Protein AF-A0A663EKC0-F1 (afdb_monomer)

Structure (mmCIF, N/CA/C/O backbone):
data_AF-A0A663EKC0-F1
#
_entry.id   AF-A0A663EKC0-F1
#
loop_
_atom_site.group_PDB
_atom_site.id
_atom_site.type_symbol
_atom_site.label_atom_id
_atom_site.label_alt_id
_atom_site.label_comp_id
_atom_site.label_asym_id
_atom_site.label_entity_id
_atom_site.label_seq_id
_atom_site.pdbx_PDB_ins_code
_atom_site.Cartn_x
_atom_site.Cartn_y
_atom_site.Cartn_z
_atom_site.occupancy
_atom_site.B_iso_or_equiv
_atom_site.auth_seq_id
_atom_site.auth_comp_id
_atom_site.auth_asym_id
_atom_site.auth_atom_id
_atom_site.pdbx_PDB_model_num
ATOM 1 N N . VAL A 1 1 ? 19.801 -15.423 -1.060 1.00 41.19 1 VAL A N 1
ATOM 2 C CA . VAL A 1 1 ? 21.213 -15.442 -1.518 1.00 41.19 1 VAL A CA 1
ATOM 3 C C . VAL A 1 1 ? 21.680 -14.001 -1.644 1.00 41.19 1 VAL A C 1
ATOM 5 O O . VAL A 1 1 ? 21.223 -13.316 -2.547 1.00 41.19 1 VAL A O 1
ATOM 8 N N . ASN A 1 2 ? 22.487 -13.508 -0.702 1.00 55.81 2 ASN A N 1
ATOM 9 C CA . ASN A 1 2 ? 22.928 -12.111 -0.699 1.00 55.81 2 ASN A CA 1
ATOM 10 C C . ASN A 1 2 ? 24.220 -12.003 -1.526 1.00 55.81 2 ASN A C 1
ATOM 12 O O . ASN A 1 2 ? 25.295 -12.391 -1.072 1.00 55.81 2 ASN A O 1
ATOM 16 N N . ILE A 1 3 ? 24.090 -11.607 -2.792 1.00 73.06 3 ILE A N 1
ATOM 17 C CA . ILE A 1 3 ? 25.224 -11.445 -3.709 1.00 73.06 3 ILE A CA 1
ATOM 18 C C . ILE A 1 3 ? 25.908 -10.119 -3.364 1.00 73.06 3 ILE A C 1
ATOM 20 O O . ILE A 1 3 ? 25.273 -9.072 -3.437 1.00 73.06 3 ILE A O 1
ATOM 24 N N . THR A 1 4 ? 27.190 -10.163 -3.001 1.00 79.25 4 THR A N 1
ATOM 25 C CA . THR A 1 4 ? 28.006 -8.984 -2.677 1.00 79.25 4 THR A CA 1
ATOM 26 C C . THR A 1 4 ? 28.022 -7.992 -3.847 1.00 79.25 4 THR A C 1
ATOM 28 O O . THR A 1 4 ? 28.182 -8.413 -4.993 1.00 79.25 4 THR A O 1
ATOM 31 N N . GLU A 1 5 ? 27.908 -6.686 -3.579 1.00 84.31 5 GLU A N 1
ATOM 32 C CA . GLU A 1 5 ? 27.854 -5.626 -4.610 1.00 84.31 5 GLU A CA 1
ATOM 33 C C . GLU A 1 5 ? 29.000 -5.723 -5.631 1.00 84.31 5 GLU A C 1
ATOM 35 O O . GLU A 1 5 ? 28.783 -5.641 -6.837 1.00 84.31 5 GLU A O 1
ATOM 40 N N . MET A 1 6 ? 30.210 -6.048 -5.170 1.00 82.69 6 MET A N 1
ATOM 41 C CA . MET A 1 6 ? 31.373 -6.267 -6.036 1.00 82.69 6 MET A CA 1
ATOM 42 C C . MET A 1 6 ? 31.162 -7.402 -7.052 1.00 82.69 6 MET A C 1
ATOM 44 O O . MET A 1 6 ? 31.549 -7.281 -8.213 1.00 82.69 6 MET A O 1
ATOM 48 N N . ARG A 1 7 ? 30.505 -8.495 -6.645 1.00 86.00 7 ARG A N 1
ATOM 49 C CA . ARG A 1 7 ? 30.215 -9.632 -7.528 1.00 86.00 7 ARG A CA 1
ATOM 50 C C . ARG A 1 7 ? 29.152 -9.269 -8.564 1.00 86.00 7 ARG A C 1
ATOM 52 O O . ARG A 1 7 ? 29.262 -9.721 -9.698 1.00 86.00 7 ARG A O 1
ATOM 59 N N . LYS A 1 8 ? 28.166 -8.432 -8.212 1.00 85.12 8 LYS A N 1
ATOM 60 C CA . LYS A 1 8 ? 27.167 -7.911 -9.166 1.00 85.12 8 LYS A CA 1
ATOM 61 C C . LYS A 1 8 ? 27.833 -7.070 -10.253 1.00 85.12 8 LYS A C 1
ATOM 63 O O . LYS A 1 8 ? 27.551 -7.269 -11.429 1.00 85.12 8 LYS A O 1
ATOM 68 N N . VAL A 1 9 ? 28.751 -6.191 -9.849 1.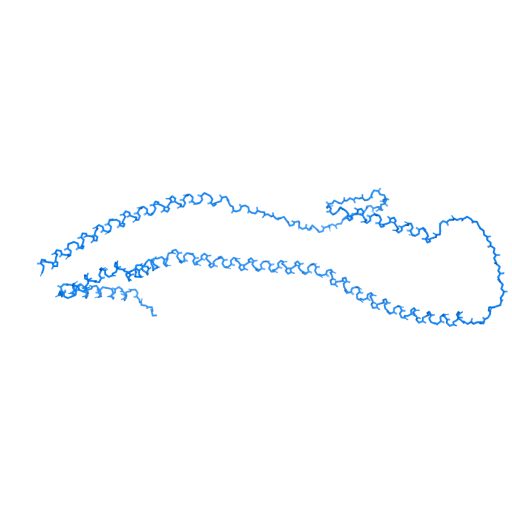00 87.88 9 VAL A N 1
ATOM 69 C CA . VAL A 1 9 ? 29.515 -5.324 -10.756 1.00 87.88 9 VAL A CA 1
ATOM 70 C C . VAL A 1 9 ? 30.427 -6.143 -11.680 1.00 87.88 9 VAL A C 1
ATOM 72 O O . VAL A 1 9 ? 30.480 -5.898 -12.879 1.00 87.88 9 VAL A O 1
ATOM 75 N N . GLN A 1 10 ? 31.105 -7.173 -11.168 1.00 88.75 10 GLN A N 1
ATOM 76 C CA . GLN A 1 10 ? 31.906 -8.073 -12.011 1.00 88.75 10 GLN A CA 1
ATOM 77 C C . GLN A 1 10 ? 31.048 -8.856 -13.016 1.00 88.75 10 GLN A C 1
ATOM 79 O O . GLN A 1 10 ? 31.427 -8.984 -14.180 1.00 88.75 10 GLN A O 1
ATOM 84 N N . LEU A 1 11 ? 29.880 -9.349 -12.588 1.00 91.31 11 LEU A N 1
ATOM 85 C CA . LEU A 1 11 ? 28.930 -10.041 -13.464 1.00 91.31 11 LEU A CA 1
ATOM 86 C C . LEU A 1 11 ? 28.382 -9.121 -14.557 1.00 91.31 11 LEU A C 1
ATOM 88 O O . LEU A 1 11 ? 28.280 -9.548 -15.707 1.00 91.31 11 LEU A O 1
ATOM 92 N N . SER A 1 12 ? 28.056 -7.869 -14.224 1.00 89.94 12 SER A N 1
ATOM 93 C CA . SER A 1 12 ? 27.540 -6.910 -15.202 1.00 89.94 12 SER A CA 1
ATOM 94 C C . SER A 1 12 ? 28.596 -6.535 -16.241 1.00 89.94 12 SER A C 1
ATOM 96 O O . SER A 1 12 ? 28.290 -6.560 -17.432 1.00 89.94 12 SER A O 1
ATOM 98 N N . TYR A 1 13 ? 29.844 -6.281 -15.831 1.00 92.62 13 TYR A N 1
ATOM 99 C CA . TYR A 1 13 ? 30.940 -6.019 -16.769 1.00 92.62 13 TYR A CA 1
ATOM 100 C C . TYR A 1 13 ? 31.277 -7.236 -17.635 1.00 92.62 13 TYR A C 1
ATOM 102 O O . TYR A 1 13 ? 31.497 -7.082 -18.835 1.00 92.62 13 TYR A O 1
ATOM 110 N N . GLY A 1 14 ? 31.267 -8.445 -17.065 1.00 94.38 14 GLY A N 1
ATOM 111 C CA . GLY A 1 14 ? 31.470 -9.680 -17.826 1.00 94.38 14 GLY A CA 1
ATOM 112 C C . GLY A 1 14 ? 30.388 -9.890 -18.890 1.00 94.38 14 GLY A C 1
ATOM 113 O O . GLY A 1 14 ? 30.701 -10.148 -20.052 1.00 94.38 14 GLY A O 1
ATOM 114 N N . LEU A 1 15 ? 29.116 -9.705 -18.524 1.00 91.00 15 LEU A N 1
ATOM 115 C CA . LEU A 1 15 ? 27.989 -9.798 -19.454 1.00 91.00 15 LEU A CA 1
ATOM 116 C C . LEU A 1 15 ? 28.053 -8.713 -20.541 1.00 91.00 15 LEU A C 1
ATOM 118 O O . LEU A 1 15 ? 27.855 -9.008 -21.721 1.00 91.00 15 LEU A O 1
ATOM 122 N N . ALA A 1 16 ? 28.372 -7.472 -20.167 1.00 91.56 16 ALA A N 1
ATOM 123 C CA . ALA A 1 16 ? 28.559 -6.373 -21.111 1.00 91.56 16 ALA A CA 1
ATOM 124 C C . ALA A 1 16 ? 29.708 -6.658 -22.096 1.00 91.56 16 ALA A C 1
ATOM 126 O O . ALA A 1 16 ? 29.559 -6.449 -23.296 1.00 91.56 16 ALA A O 1
ATOM 127 N N . GLY A 1 17 ? 30.825 -7.212 -21.618 1.00 93.12 17 GLY A N 1
ATOM 128 C CA . GLY A 1 17 ? 31.952 -7.603 -22.464 1.00 93.12 17 GLY A CA 1
ATOM 129 C C . GLY A 1 17 ? 31.583 -8.697 -23.467 1.00 93.12 17 GLY A C 1
ATOM 130 O O . GLY A 1 17 ? 31.830 -8.542 -24.662 1.00 93.12 17 GLY A O 1
ATOM 131 N N . VAL A 1 18 ? 30.938 -9.777 -23.012 1.00 90.12 18 VAL A N 1
ATOM 132 C CA . VAL A 1 18 ? 30.515 -10.890 -23.885 1.00 90.12 18 VAL A CA 1
ATOM 133 C C . VAL A 1 18 ? 29.494 -10.430 -24.926 1.00 90.12 18 VAL A C 1
ATOM 135 O O . VAL A 1 18 ? 29.600 -10.793 -26.097 1.00 90.12 18 VAL A O 1
ATOM 138 N N . THR A 1 19 ? 28.527 -9.599 -24.531 1.00 86.44 19 THR A N 1
ATOM 139 C CA . THR A 1 19 ? 27.533 -9.046 -25.464 1.00 86.44 19 THR A CA 1
ATOM 140 C C . THR A 1 19 ? 28.165 -8.085 -26.473 1.00 86.44 19 THR A C 1
ATOM 142 O O . THR A 1 19 ? 27.825 -8.156 -27.652 1.00 86.44 19 THR A O 1
ATOM 145 N N . ALA A 1 20 ? 29.131 -7.257 -26.066 1.00 89.19 20 ALA A N 1
ATOM 146 C CA . ALA A 1 20 ? 29.878 -6.386 -26.974 1.00 89.19 20 ALA A CA 1
ATOM 147 C C . ALA A 1 20 ? 30.746 -7.182 -27.966 1.00 89.19 20 ALA A C 1
ATOM 149 O O . ALA A 1 20 ? 30.745 -6.887 -29.160 1.00 89.19 20 ALA A O 1
ATOM 150 N N . LEU A 1 21 ? 31.430 -8.233 -27.499 1.00 90.06 21 LEU A N 1
ATOM 151 C CA . LEU A 1 21 ? 32.197 -9.158 -28.343 1.00 90.06 21 LEU A CA 1
ATOM 152 C C . LEU A 1 21 ? 31.294 -9.892 -29.347 1.00 90.06 21 LEU A C 1
ATOM 154 O O . LEU A 1 21 ? 31.638 -9.990 -30.526 1.00 90.06 21 LEU A O 1
ATOM 158 N N . GLY A 1 22 ? 30.120 -10.357 -28.909 1.00 87.75 22 GLY A N 1
ATOM 159 C CA . GLY A 1 22 ? 29.112 -10.968 -29.781 1.00 87.75 22 GLY A CA 1
ATOM 160 C C . GLY A 1 22 ? 28.578 -9.990 -30.828 1.00 87.75 22 GLY A C 1
ATOM 161 O O . GLY A 1 22 ? 28.446 -10.349 -31.998 1.00 87.75 22 GLY A O 1
ATOM 162 N N . TRP A 1 23 ? 28.352 -8.731 -30.437 1.00 86.94 23 TRP A N 1
ATOM 163 C CA . TRP A 1 23 ? 27.979 -7.650 -31.354 1.00 86.94 23 TRP A CA 1
ATOM 164 C C . TRP A 1 23 ? 29.074 -7.378 -32.378 1.00 86.94 23 TRP A C 1
ATOM 166 O O . TRP A 1 23 ? 28.777 -7.238 -33.558 1.00 86.94 23 TRP A O 1
ATOM 176 N N . ALA A 1 24 ? 30.340 -7.328 -31.967 1.00 87.25 24 ALA A N 1
ATOM 177 C CA . ALA A 1 24 ? 31.445 -7.046 -32.874 1.00 87.25 24 ALA A CA 1
ATOM 178 C C . ALA A 1 24 ? 31.649 -8.166 -33.908 1.00 87.25 24 ALA A C 1
ATOM 180 O O . ALA A 1 24 ? 31.837 -7.869 -35.086 1.00 87.25 24 ALA A O 1
ATOM 181 N N . THR A 1 25 ? 31.559 -9.429 -33.487 1.00 87.31 25 THR A N 1
ATOM 182 C CA . THR A 1 25 ? 32.026 -10.584 -34.276 1.00 87.31 25 THR A CA 1
ATOM 183 C C . THR A 1 25 ? 30.946 -11.309 -35.080 1.00 87.31 25 THR A C 1
ATOM 185 O O . THR A 1 25 ? 31.281 -11.940 -36.080 1.00 87.31 25 THR A O 1
ATOM 188 N N . SER A 1 26 ? 29.665 -11.244 -34.687 1.00 89.00 26 SER A N 1
ATOM 189 C CA . SER A 1 26 ? 28.617 -12.091 -35.276 1.00 89.00 26 SER A CA 1
ATOM 190 C C . SER A 1 26 ? 27.447 -11.298 -35.877 1.00 89.00 26 SER A C 1
ATOM 192 O O . SER A 1 26 ? 26.681 -10.669 -35.140 1.00 89.00 26 SER A O 1
ATOM 194 N N . PRO A 1 27 ? 27.208 -11.404 -37.200 1.00 85.12 27 PRO A N 1
ATOM 195 C CA . 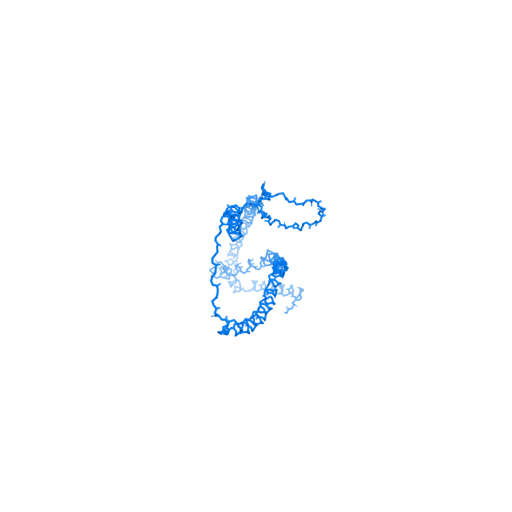PRO A 1 27 ? 26.019 -10.840 -37.844 1.00 85.12 27 PRO A CA 1
ATOM 196 C C . PRO A 1 27 ? 24.706 -11.406 -37.284 1.00 85.12 27 PRO A C 1
ATOM 198 O O . PRO A 1 27 ? 23.730 -10.677 -37.120 1.00 85.12 27 PRO A O 1
ATOM 201 N N . HIS A 1 28 ? 24.683 -12.690 -36.908 1.00 83.19 28 HIS A N 1
ATOM 202 C CA . HIS A 1 28 ? 23.505 -13.323 -36.308 1.00 83.19 28 HIS A CA 1
ATOM 203 C C . HIS A 1 28 ? 23.136 -12.700 -34.959 1.00 83.19 28 HIS A C 1
ATOM 205 O O . HIS A 1 28 ? 21.955 -12.491 -34.677 1.00 83.19 28 HIS A O 1
ATOM 211 N N . PHE A 1 29 ? 24.135 -12.356 -34.145 1.00 84.12 29 PHE A N 1
ATOM 212 C CA . PHE A 1 29 ? 23.914 -11.708 -32.855 1.00 84.12 29 PHE A CA 1
ATOM 213 C C . PHE A 1 29 ? 23.385 -10.275 -33.010 1.00 84.12 29 PHE A C 1
ATOM 215 O O . PHE A 1 29 ? 22.475 -9.870 -32.279 1.00 84.12 29 PHE A O 1
ATOM 222 N N . ARG A 1 30 ? 23.885 -9.531 -34.009 1.00 84.69 30 ARG A N 1
ATOM 223 C CA . ARG A 1 30 ? 23.365 -8.202 -34.380 1.00 84.69 30 ARG A CA 1
ATOM 224 C C . ARG A 1 30 ? 21.900 -8.280 -34.816 1.00 84.69 30 ARG A C 1
ATOM 226 O O . ARG A 1 30 ? 21.066 -7.560 -34.271 1.00 84.69 30 ARG A O 1
ATOM 233 N N . CYS A 1 31 ? 21.566 -9.198 -35.725 1.00 80.12 31 CYS A N 1
ATOM 234 C CA . CYS A 1 31 ? 20.195 -9.380 -36.215 1.00 80.12 31 CYS A CA 1
ATOM 235 C C . CYS A 1 31 ? 19.225 -9.805 -35.105 1.00 80.12 31 CYS A C 1
ATOM 237 O O . CYS A 1 31 ? 18.135 -9.246 -34.996 1.00 80.12 31 CYS A O 1
ATOM 239 N N . ALA A 1 32 ? 19.616 -10.749 -34.244 1.00 82.19 32 ALA A N 1
ATOM 240 C CA . ALA A 1 32 ? 18.793 -11.157 -33.107 1.00 82.19 32 ALA A CA 1
ATOM 241 C C . ALA A 1 32 ? 18.548 -9.988 -32.137 1.00 82.19 32 ALA A C 1
ATOM 243 O O . ALA A 1 32 ? 17.407 -9.742 -31.749 1.00 82.19 32 ALA A O 1
ATOM 244 N N . SER A 1 33 ? 19.589 -9.214 -31.812 1.00 76.38 33 SER A N 1
ATOM 245 C CA . SER A 1 33 ? 19.478 -8.034 -30.943 1.00 76.38 33 SER A CA 1
ATOM 246 C C . SER A 1 33 ? 18.539 -6.969 -31.529 1.00 76.38 33 SER A C 1
ATOM 248 O O . SER A 1 33 ? 17.689 -6.428 -30.819 1.00 76.38 33 SER A O 1
ATOM 250 N N . LEU A 1 34 ? 18.639 -6.710 -32.838 1.00 75.50 34 LEU A N 1
ATOM 251 C CA . LEU A 1 34 ? 17.790 -5.750 -33.553 1.00 75.50 34 LEU A CA 1
ATOM 252 C C . LEU A 1 34 ? 16.338 -6.213 -33.703 1.00 75.50 34 LEU A C 1
ATOM 254 O O . LEU A 1 34 ? 15.453 -5.372 -33.802 1.00 75.50 34 LEU A O 1
ATOM 258 N N . LEU A 1 35 ? 16.069 -7.521 -33.687 1.00 73.75 35 LEU A N 1
ATOM 259 C CA . LEU A 1 35 ? 14.705 -8.064 -33.693 1.00 73.75 35 LEU A CA 1
ATOM 260 C C . LEU A 1 35 ? 14.062 -8.065 -32.303 1.00 73.75 35 LEU A C 1
ATOM 262 O O . LEU A 1 35 ? 12.837 -8.011 -32.193 1.00 73.75 35 LEU A O 1
ATOM 266 N N . VAL A 1 36 ? 14.867 -8.095 -31.240 1.00 74.31 36 VAL A N 1
ATOM 267 C CA . VAL A 1 36 ? 14.390 -8.068 -29.853 1.00 74.31 36 VAL A CA 1
ATOM 268 C C . VAL A 1 36 ? 13.936 -6.661 -29.437 1.00 74.31 36 VAL A C 1
ATOM 270 O O . VAL A 1 36 ? 12.903 -6.531 -28.781 1.00 74.31 36 VAL A O 1
ATOM 273 N N . ALA A 1 37 ? 14.618 -5.596 -29.874 1.00 70.19 37 ALA A N 1
ATOM 274 C CA . ALA A 1 37 ? 14.241 -4.219 -29.521 1.00 70.19 37 ALA A CA 1
ATOM 275 C C . ALA A 1 37 ? 12.807 -3.818 -29.972 1.00 70.19 37 ALA A C 1
ATOM 277 O O . ALA A 1 37 ? 12.051 -3.299 -29.149 1.00 70.19 37 ALA A O 1
ATOM 278 N N . PRO A 1 38 ? 12.346 -4.132 -31.200 1.00 67.19 38 PRO A N 1
ATOM 279 C CA . PRO A 1 38 ? 10.959 -3.922 -31.618 1.00 67.19 38 PRO A CA 1
ATOM 280 C C . PRO A 1 38 ? 9.941 -4.797 -30.873 1.00 67.19 38 PRO A C 1
ATOM 282 O O . PRO A 1 38 ? 8.786 -4.396 -30.734 1.00 67.19 38 PRO A O 1
ATOM 285 N N . LYS A 1 39 ? 10.333 -5.977 -30.362 1.00 66.06 39 LYS A N 1
ATOM 286 C CA . LYS A 1 39 ? 9.424 -6.851 -29.591 1.00 66.06 39 LYS A CA 1
ATOM 287 C C . LYS A 1 39 ? 9.036 -6.241 -28.244 1.00 66.06 39 LYS A C 1
ATOM 289 O O . LYS A 1 39 ? 7.896 -6.424 -27.815 1.00 66.06 39 LYS A O 1
ATOM 294 N N . PHE A 1 40 ? 9.911 -5.438 -27.641 1.00 67.31 40 PHE A N 1
ATOM 295 C CA . PHE A 1 40 ? 9.590 -4.655 -26.442 1.00 6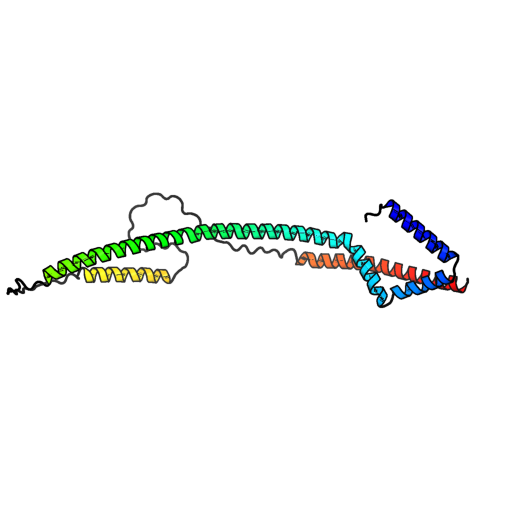7.31 40 PHE A CA 1
ATOM 296 C C . PHE A 1 40 ? 8.626 -3.483 -26.701 1.00 67.31 40 PHE A C 1
ATOM 298 O O . PHE A 1 40 ? 8.016 -2.983 -25.761 1.00 67.31 40 PHE A O 1
ATOM 305 N N . LEU A 1 41 ? 8.425 -3.075 -27.959 1.00 68.00 41 LEU A N 1
ATOM 306 C CA . LEU A 1 41 ? 7.450 -2.043 -28.348 1.00 68.00 41 LEU A CA 1
ATOM 307 C C . LEU A 1 41 ? 6.078 -2.632 -28.739 1.00 68.00 41 LEU A C 1
ATOM 309 O O . LEU A 1 41 ? 5.165 -1.899 -29.120 1.00 68.00 41 LEU A O 1
ATOM 313 N N . GLY A 1 42 ? 5.919 -3.957 -28.650 1.00 73.56 42 GLY A N 1
ATOM 314 C CA . GLY A 1 42 ? 4.679 -4.672 -28.955 1.00 73.56 42 GLY A CA 1
ATOM 315 C C . GLY A 1 42 ? 3.733 -4.839 -27.759 1.00 73.56 42 GLY A C 1
ATOM 316 O O . GLY A 1 42 ? 3.977 -4.342 -26.661 1.00 73.56 42 GLY A O 1
ATOM 317 N N . LYS A 1 43 ? 2.642 -5.593 -27.960 1.00 78.62 43 LYS A N 1
ATOM 318 C CA . LYS A 1 43 ? 1.655 -5.917 -26.907 1.00 78.62 43 LYS A CA 1
ATOM 319 C C . LYS A 1 43 ? 2.294 -6.627 -25.707 1.00 78.62 43 LYS A C 1
ATOM 321 O O . LYS A 1 43 ? 2.040 -6.231 -24.576 1.00 78.62 43 LYS A O 1
ATOM 326 N N . GLU A 1 44 ? 3.187 -7.579 -25.975 1.00 79.44 44 GLU A N 1
ATOM 327 C CA . GLU A 1 44 ? 3.945 -8.317 -24.952 1.00 79.44 44 GLU A CA 1
ATOM 328 C C . GLU A 1 44 ? 5.003 -7.447 -24.257 1.00 79.44 44 GLU A C 1
ATOM 330 O O . GLU A 1 44 ? 5.313 -7.636 -23.089 1.00 79.44 44 GLU A O 1
ATOM 335 N N . GLY A 1 45 ? 5.532 -6.433 -24.945 1.00 79.69 45 GLY A N 1
ATOM 336 C CA . GLY A 1 45 ? 6.539 -5.517 -24.411 1.00 79.69 45 GLY A CA 1
ATOM 337 C C . GLY A 1 45 ? 6.056 -4.650 -23.245 1.00 79.69 45 GLY A C 1
ATOM 338 O O . GLY A 1 45 ? 6.837 -4.274 -22.369 1.00 79.69 45 GLY A O 1
ATOM 339 N N . ARG A 1 46 ? 4.744 -4.396 -23.181 1.00 82.25 46 ARG A N 1
ATOM 340 C CA . ARG A 1 46 ? 4.107 -3.584 -22.134 1.00 82.25 46 ARG A CA 1
ATOM 341 C C . ARG A 1 46 ? 4.325 -4.153 -20.736 1.00 82.25 46 ARG A C 1
ATOM 343 O O . ARG A 1 46 ? 4.464 -3.372 -19.801 1.00 82.25 46 ARG A O 1
ATOM 350 N N . VAL A 1 47 ? 4.397 -5.480 -20.594 1.00 85.75 47 VAL A N 1
ATOM 351 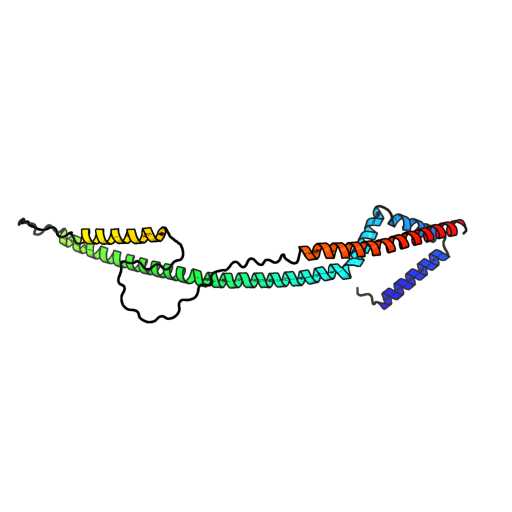C CA . VAL A 1 47 ? 4.635 -6.119 -19.289 1.00 85.75 47 VAL A CA 1
ATOM 352 C C . VAL A 1 47 ? 6.040 -5.818 -18.768 1.00 85.75 47 VAL A C 1
ATOM 354 O O . VAL A 1 47 ? 6.214 -5.564 -17.581 1.00 85.75 47 VAL A O 1
ATOM 357 N N . TYR A 1 48 ? 7.033 -5.757 -19.658 1.00 82.69 48 TYR A N 1
ATOM 358 C CA . TYR A 1 48 ? 8.411 -5.428 -19.299 1.00 82.69 48 TYR A CA 1
ATOM 359 C C . TYR A 1 48 ? 8.552 -3.955 -18.924 1.00 82.69 48 TYR A C 1
ATOM 361 O O . TYR A 1 48 ? 9.200 -3.638 -17.929 1.00 82.69 48 TYR A O 1
ATOM 369 N N . VAL A 1 49 ? 7.893 -3.061 -19.669 1.00 84.69 49 VAL A N 1
ATOM 370 C CA . VAL A 1 49 ? 7.845 -1.630 -19.333 1.00 84.69 49 VAL A CA 1
ATOM 371 C C . VAL A 1 49 ? 7.155 -1.422 -17.985 1.00 84.69 49 VAL A C 1
ATOM 373 O O . VAL A 1 49 ? 7.697 -0.734 -17.125 1.00 84.69 49 VAL A O 1
ATOM 376 N N . LEU A 1 50 ? 6.005 -2.064 -17.759 1.00 84.19 50 LEU A N 1
ATOM 377 C CA . LEU A 1 50 ? 5.286 -1.982 -16.489 1.00 84.19 50 LEU A CA 1
ATOM 378 C C . LEU A 1 50 ? 6.125 -2.535 -15.330 1.00 84.19 50 LEU A C 1
ATOM 380 O O . LEU A 1 50 ? 6.207 -1.900 -14.286 1.00 84.19 50 LEU A O 1
ATOM 384 N N . SER A 1 51 ? 6.805 -3.667 -15.522 1.00 87.75 51 SER A N 1
ATOM 385 C CA . SER A 1 51 ? 7.711 -4.235 -14.520 1.00 87.75 51 SER A CA 1
ATOM 386 C C . SER A 1 51 ? 8.879 -3.302 -14.199 1.00 87.75 51 SER A C 1
ATOM 388 O O . SER A 1 51 ? 9.256 -3.192 -13.035 1.00 87.75 51 SER A O 1
ATOM 390 N N . PHE A 1 52 ? 9.456 -2.638 -15.203 1.00 85.38 52 PHE A N 1
ATOM 391 C CA . PHE A 1 52 ? 10.530 -1.668 -14.998 1.00 85.38 52 PHE A CA 1
ATOM 392 C C . PHE A 1 52 ? 10.038 -0.442 -14.219 1.00 85.38 52 PHE A C 1
ATOM 394 O O . PHE A 1 52 ? 10.690 -0.019 -13.268 1.00 85.38 52 PHE A O 1
ATOM 401 N N . VAL A 1 53 ? 8.858 0.081 -14.566 1.00 88.56 53 VAL A N 1
ATOM 402 C CA . VAL A 1 53 ? 8.218 1.190 -13.841 1.00 88.56 53 VAL A CA 1
ATOM 403 C C . VAL A 1 53 ? 7.933 0.800 -12.390 1.00 88.56 53 VAL A C 1
ATOM 405 O O . VAL A 1 53 ? 8.289 1.547 -11.483 1.00 88.56 53 VAL A O 1
ATOM 408 N N . LEU A 1 54 ? 7.363 -0.387 -12.152 1.00 87.00 54 LEU A N 1
ATOM 409 C CA . LEU A 1 54 ? 7.104 -0.907 -10.806 1.00 87.00 54 LEU A CA 1
ATOM 410 C C . LEU A 1 54 ? 8.396 -1.057 -9.991 1.00 87.00 54 LEU A C 1
ATOM 412 O O . LEU A 1 54 ? 8.438 -0.659 -8.828 1.00 87.00 54 LEU A O 1
ATOM 416 N N . ALA A 1 55 ? 9.467 -1.569 -10.602 1.00 87.94 55 ALA A N 1
ATOM 417 C CA . ALA A 1 55 ? 10.772 -1.675 -9.953 1.00 87.94 55 ALA A CA 1
ATOM 418 C C . ALA A 1 55 ? 11.365 -0.297 -9.607 1.00 87.94 55 ALA A C 1
ATOM 420 O O . ALA A 1 55 ? 11.955 -0.135 -8.538 1.00 87.94 55 ALA A O 1
ATOM 421 N N . ALA A 1 56 ? 11.177 0.702 -10.475 1.00 86.38 56 ALA A N 1
ATOM 422 C CA . ALA A 1 56 ? 11.657 2.063 -10.252 1.00 86.38 56 ALA A CA 1
ATOM 423 C C . ALA A 1 56 ? 10.931 2.764 -9.089 1.00 86.38 56 ALA A C 1
ATOM 425 O O . ALA A 1 56 ? 11.565 3.491 -8.327 1.00 86.38 56 ALA A O 1
ATOM 426 N N . ILE A 1 57 ? 9.626 2.524 -8.912 1.00 92.31 57 ILE A N 1
ATOM 427 C CA . ILE A 1 57 ? 8.840 3.157 -7.835 1.00 92.31 57 ILE A CA 1
ATOM 428 C C . ILE A 1 57 ? 8.890 2.394 -6.501 1.00 92.31 57 ILE A C 1
ATOM 430 O O . ILE A 1 57 ? 8.514 2.952 -5.468 1.00 92.31 57 ILE A O 1
ATOM 434 N N . TYR A 1 58 ? 9.362 1.142 -6.495 1.00 88.00 58 TYR A N 1
ATOM 435 C CA . TYR A 1 58 ? 9.358 0.282 -5.306 1.00 88.00 58 TYR A CA 1
ATOM 436 C C . TYR A 1 58 ? 10.174 0.864 -4.138 1.00 88.00 58 TYR A C 1
ATOM 438 O O . TYR A 1 58 ? 9.683 0.943 -3.015 1.00 88.00 58 TYR A O 1
ATOM 446 N N . ASN A 1 59 ? 11.403 1.322 -4.400 1.00 85.06 59 ASN A N 1
ATOM 447 C CA . ASN A 1 59 ? 12.293 1.848 -3.354 1.00 85.06 59 ASN A CA 1
ATOM 448 C C . ASN A 1 59 ? 11.993 3.302 -2.947 1.00 85.06 59 ASN A C 1
ATOM 450 O O . ASN A 1 59 ? 12.617 3.805 -2.020 1.00 85.06 59 ASN A O 1
ATOM 454 N N . GLY A 1 60 ? 11.083 3.989 -3.641 1.00 87.75 60 GLY A N 1
ATOM 455 C CA . GLY A 1 60 ? 10.746 5.385 -3.362 1.00 87.75 60 GLY A CA 1
ATOM 456 C C . GLY A 1 60 ? 9.326 5.517 -2.806 1.00 87.75 60 GLY A C 1
ATOM 457 O O . GLY A 1 60 ? 9.113 5.250 -1.622 1.00 87.75 60 GLY A O 1
ATOM 458 N N . PRO A 1 61 ? 8.337 5.900 -3.637 1.00 89.81 61 PRO A N 1
ATOM 459 C CA . PRO A 1 61 ? 6.966 6.142 -3.184 1.00 89.81 61 PRO A CA 1
ATOM 460 C C . PRO A 1 61 ? 6.328 4.970 -2.434 1.00 89.81 61 PRO A C 1
ATOM 462 O O . PRO A 1 61 ? 5.655 5.185 -1.430 1.00 89.81 61 PRO A O 1
ATOM 465 N N . VAL A 1 62 ? 6.543 3.735 -2.899 1.00 89.50 62 VAL A N 1
ATOM 466 C CA . VAL A 1 62 ? 5.908 2.548 -2.304 1.00 89.50 62 VAL A CA 1
ATOM 467 C C . VAL A 1 62 ? 6.438 2.295 -0.895 1.00 89.50 62 VAL A C 1
ATOM 469 O O . VAL A 1 62 ? 5.642 2.102 0.018 1.00 89.50 62 VAL A O 1
ATOM 472 N N . ALA A 1 63 ? 7.756 2.365 -0.696 1.00 89.50 63 ALA A N 1
ATOM 473 C CA . ALA A 1 63 ? 8.361 2.241 0.628 1.00 89.50 63 ALA A CA 1
ATOM 474 C C . ALA A 1 63 ? 7.876 3.340 1.593 1.00 89.50 63 ALA A C 1
ATOM 476 O O . ALA A 1 63 ? 7.585 3.056 2.753 1.00 89.50 63 ALA A O 1
ATOM 477 N N . ASN A 1 64 ? 7.710 4.575 1.106 1.00 90.62 64 ASN A N 1
ATOM 478 C CA . ASN A 1 64 ? 7.175 5.683 1.902 1.00 90.62 64 ASN A CA 1
ATOM 479 C C . ASN A 1 64 ? 5.710 5.461 2.315 1.00 90.62 64 ASN A C 1
ATOM 481 O O . ASN A 1 64 ? 5.351 5.643 3.476 1.00 90.62 64 ASN A O 1
ATOM 485 N N . ILE A 1 65 ? 4.854 5.045 1.376 1.00 94.00 65 ILE A N 1
ATOM 486 C CA . ILE A 1 65 ? 3.449 4.725 1.673 1.00 94.00 65 ILE A CA 1
ATOM 487 C C . ILE A 1 65 ? 3.372 3.565 2.660 1.00 94.00 65 ILE A C 1
ATOM 489 O O . ILE A 1 65 ? 2.570 3.613 3.587 1.00 94.00 65 ILE A O 1
ATOM 493 N N . TRP A 1 66 ? 4.216 2.549 2.486 1.00 95.31 66 TRP A N 1
ATOM 494 C CA . TRP A 1 66 ? 4.269 1.407 3.388 1.00 95.31 66 TRP A CA 1
ATOM 495 C C . TRP A 1 66 ? 4.625 1.822 4.816 1.00 95.31 66 TRP A C 1
ATOM 497 O O . TRP A 1 66 ? 3.958 1.409 5.759 1.00 95.31 66 TRP A O 1
ATOM 507 N N . HIS A 1 67 ? 5.621 2.694 4.974 1.00 93.25 67 HIS A N 1
ATOM 508 C CA . HIS A 1 67 ? 6.000 3.218 6.282 1.00 93.25 67 HIS A CA 1
ATOM 509 C C . HIS A 1 67 ? 4.876 4.043 6.932 1.00 93.25 67 HIS A C 1
ATOM 511 O O . HIS A 1 67 ? 4.553 3.837 8.099 1.00 93.25 67 HIS A O 1
ATOM 517 N N . ASN A 1 68 ? 4.217 4.921 6.168 1.00 93.06 68 ASN A N 1
ATOM 518 C CA . ASN A 1 68 ? 3.059 5.668 6.668 1.00 93.06 68 ASN A CA 1
ATOM 519 C C . ASN A 1 68 ? 1.901 4.739 7.052 1.00 93.06 68 ASN A C 1
ATOM 521 O O . ASN A 1 68 ? 1.226 4.978 8.048 1.00 93.06 68 ASN A O 1
ATOM 525 N N . LEU A 1 69 ? 1.669 3.675 6.280 1.00 96.19 69 LEU A N 1
ATOM 526 C CA . LEU A 1 69 ? 0.649 2.678 6.586 1.00 96.19 69 LEU A CA 1
ATOM 527 C C . LEU A 1 69 ? 0.953 1.970 7.909 1.00 96.19 69 LEU A C 1
ATOM 529 O O . LEU A 1 69 ? 0.047 1.800 8.721 1.00 96.19 69 LEU A O 1
ATOM 533 N N . GLU A 1 70 ? 2.211 1.604 8.148 1.00 95.94 70 GLU A N 1
ATOM 534 C CA . GLU A 1 70 ? 2.647 1.018 9.416 1.00 95.94 70 GLU A CA 1
ATOM 535 C C . GLU A 1 70 ? 2.341 1.958 10.595 1.00 95.94 70 GLU A C 1
ATOM 537 O O . GLU A 1 70 ? 1.692 1.545 11.561 1.00 95.94 70 GLU A O 1
ATOM 542 N N . GLU A 1 71 ? 2.666 3.248 10.478 1.00 96.12 71 GLU A N 1
ATOM 543 C CA . GLU A 1 71 ? 2.364 4.229 11.529 1.00 96.12 71 GLU A CA 1
ATOM 544 C C . GLU A 1 71 ? 0.851 4.451 11.716 1.00 96.12 71 GLU A C 1
ATOM 546 O O . GLU A 1 71 ? 0.356 4.524 12.844 1.00 96.12 71 GLU A O 1
ATOM 551 N N . VAL A 1 72 ? 0.075 4.476 10.626 1.00 97.19 72 VAL A N 1
ATOM 552 C CA . VAL A 1 72 ? -1.395 4.552 10.684 1.00 97.19 72 VAL A CA 1
ATOM 553 C C . VAL A 1 72 ? -1.967 3.343 11.420 1.00 97.19 72 VAL A C 1
ATOM 555 O O . VAL A 1 72 ? -2.806 3.508 12.307 1.00 97.19 72 VAL A O 1
ATOM 558 N N . THR A 1 73 ? -1.506 2.129 11.109 1.00 95.88 73 THR A N 1
ATOM 559 C CA . THR A 1 73 ? -1.976 0.915 11.798 1.00 95.88 73 THR A CA 1
ATOM 560 C C . THR A 1 73 ? -1.636 0.932 13.285 1.00 95.88 73 THR A C 1
ATOM 562 O O . THR A 1 73 ? -2.470 0.553 14.111 1.00 95.88 73 THR A O 1
ATOM 565 N N . ARG A 1 74 ? -0.459 1.451 13.648 1.00 94.75 74 ARG A N 1
ATOM 566 C CA . ARG A 1 74 ? -0.048 1.639 15.040 1.00 94.75 74 ARG A CA 1
ATOM 567 C C . ARG A 1 74 ? -0.950 2.638 15.775 1.00 94.75 74 ARG A C 1
ATOM 569 O O . ARG A 1 74 ? -1.386 2.357 16.892 1.00 94.75 74 ARG A O 1
ATOM 576 N N . SER A 1 75 ? -1.260 3.774 15.154 1.00 95.00 75 SER A N 1
ATOM 577 C CA . SER A 1 75 ? -2.160 4.791 15.716 1.00 95.00 75 SER A CA 1
ATOM 578 C C . SER A 1 75 ? -3.580 4.252 15.923 1.00 95.00 75 SER A C 1
ATOM 580 O O . SER A 1 75 ? -4.159 4.413 16.998 1.00 95.00 75 SER A O 1
ATOM 582 N N . LEU A 1 76 ? -4.113 3.518 14.940 1.00 95.69 76 LEU A N 1
ATOM 583 C CA . LEU A 1 76 ? -5.419 2.862 15.049 1.00 95.69 76 LEU A CA 1
ATOM 584 C C . LEU A 1 76 ? -5.474 1.863 16.212 1.00 95.69 76 LEU A C 1
ATOM 586 O O . LEU A 1 76 ? -6.485 1.806 16.911 1.00 95.69 76 LEU A O 1
ATOM 590 N N . GLY A 1 77 ? -4.389 1.120 16.456 1.00 95.25 77 GLY A N 1
ATOM 591 C CA . GLY A 1 77 ? -4.269 0.243 17.623 1.00 95.25 77 GLY A CA 1
ATOM 592 C C . GLY A 1 77 ? -4.425 1.004 18.944 1.00 95.25 77 GLY A C 1
ATOM 593 O O . GLY A 1 77 ? -5.226 0.611 19.788 1.00 95.25 77 GLY A O 1
ATOM 594 N N . CYS A 1 78 ? -3.742 2.142 19.084 1.00 92.06 78 CYS A N 1
ATOM 595 C CA . CYS A 1 78 ? -3.864 3.013 20.259 1.00 92.06 78 CYS A CA 1
ATOM 596 C C . CYS A 1 78 ? -5.294 3.558 20.433 1.00 92.06 78 CYS A C 1
ATOM 598 O O . CYS A 1 78 ? -5.840 3.537 21.537 1.00 92.06 78 CYS A O 1
ATOM 600 N N . VAL A 1 79 ? -5.939 3.997 19.344 1.00 94.00 79 VAL A N 1
ATOM 601 C CA . VAL A 1 79 ? -7.336 4.466 19.379 1.00 94.00 79 VAL A CA 1
ATOM 602 C C . VAL A 1 79 ? -8.279 3.348 19.831 1.00 94.00 79 VAL A C 1
ATOM 604 O O . VAL A 1 79 ? -9.148 3.587 20.671 1.00 94.00 79 VAL A O 1
ATOM 607 N N . ALA A 1 80 ? -8.097 2.127 19.324 1.00 95.12 80 ALA A N 1
ATOM 608 C CA . ALA A 1 80 ? -8.907 0.976 19.712 1.00 95.12 80 ALA A CA 1
ATOM 609 C C . ALA A 1 80 ? -8.715 0.610 21.195 1.00 95.12 80 ALA A C 1
ATOM 611 O O . ALA A 1 80 ? -9.699 0.392 21.905 1.00 95.12 80 ALA A O 1
ATOM 612 N N . GLU A 1 81 ? -7.472 0.597 21.690 1.00 94.56 81 GLU A N 1
ATOM 613 C CA . GLU A 1 81 ? -7.177 0.364 23.111 1.00 94.56 81 GLU A CA 1
ATOM 614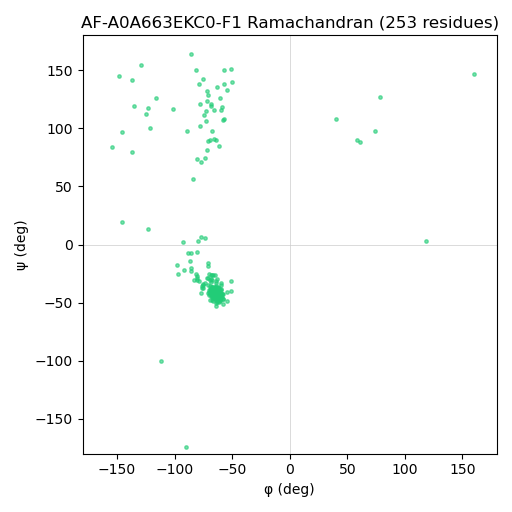 C C . GLU A 1 81 ? -7.824 1.427 24.005 1.00 94.56 81 GLU A C 1
ATOM 616 O O . GLU A 1 81 ? -8.475 1.092 25.001 1.00 94.56 81 GLU A O 1
ATOM 621 N N . LEU A 1 82 ? -7.710 2.704 23.626 1.00 94.12 82 LEU A N 1
ATOM 622 C CA . LEU A 1 82 ? -8.309 3.814 24.361 1.00 94.12 82 LEU A CA 1
ATOM 623 C C . LEU A 1 82 ? -9.844 3.707 24.402 1.00 94.12 82 LEU A C 1
ATOM 625 O O . LEU A 1 82 ? -10.442 3.866 25.471 1.00 94.12 82 LEU A O 1
ATOM 629 N N . GLN A 1 83 ? -10.483 3.385 23.271 1.00 91.25 83 GLN A N 1
ATOM 630 C CA . GLN A 1 83 ? -11.937 3.198 23.183 1.00 91.25 83 GLN A CA 1
ATOM 631 C C . GLN A 1 83 ? -12.422 2.042 24.063 1.00 91.25 83 GLN A C 1
ATOM 633 O O . GLN A 1 83 ? -13.392 2.199 24.812 1.00 91.25 83 GLN A O 1
ATOM 638 N N . VAL A 1 84 ? -11.732 0.899 24.029 1.00 95.88 84 VAL A N 1
ATOM 639 C CA . VAL A 1 84 ? -12.067 -0.258 24.874 1.00 95.88 84 VAL A CA 1
ATOM 640 C C . VAL A 1 84 ? -11.899 0.085 26.353 1.00 95.88 84 VAL A C 1
ATOM 642 O O . VAL A 1 84 ? -12.759 -0.262 27.168 1.00 95.88 84 VAL A O 1
ATOM 645 N N . ASN A 1 85 ? -10.828 0.792 26.718 1.00 94.31 85 ASN A N 1
ATOM 646 C CA . ASN A 1 85 ? -10.547 1.105 28.113 1.00 94.31 85 ASN A CA 1
ATOM 647 C C . ASN A 1 85 ? -11.585 2.068 28.717 1.00 94.31 85 ASN A C 1
ATOM 649 O O . ASN A 1 85 ? -12.136 1.782 29.784 1.00 94.31 85 ASN A O 1
ATOM 653 N N . HIS A 1 86 ? -11.922 3.161 28.026 1.00 92.50 86 HIS A N 1
ATOM 654 C CA . HIS A 1 86 ? -12.960 4.084 28.498 1.00 92.50 86 HIS A CA 1
ATOM 655 C C . HIS A 1 86 ? -14.355 3.453 28.489 1.00 92.50 86 HIS A C 1
ATOM 657 O O . HIS A 1 86 ? -15.116 3.658 29.436 1.00 92.50 86 HIS A O 1
ATOM 663 N N . SER A 1 87 ? -14.673 2.627 27.485 1.00 92.56 87 SER A N 1
ATOM 664 C CA . SER A 1 87 ? -15.926 1.863 27.455 1.00 92.56 87 SER A CA 1
ATOM 665 C C . SER A 1 87 ? -16.049 0.948 28.676 1.00 92.56 87 SER A C 1
ATOM 667 O O . SER A 1 87 ? -17.075 0.947 29.359 1.00 92.56 87 SER A O 1
ATOM 669 N N . ARG A 1 88 ? -14.973 0.235 29.031 1.00 94.94 88 ARG A N 1
ATOM 670 C CA . ARG A 1 88 ? -14.945 -0.642 30.207 1.00 94.94 88 ARG A CA 1
ATOM 671 C C . ARG A 1 88 ? -15.126 0.132 31.511 1.00 94.94 88 ARG A C 1
ATOM 673 O O . ARG A 1 88 ? -15.876 -0.320 32.376 1.00 94.94 88 ARG A O 1
ATOM 680 N N . GLN A 1 89 ? -14.459 1.275 31.661 1.00 94.31 89 GLN A N 1
ATOM 681 C CA . GLN A 1 89 ? -14.602 2.118 32.852 1.00 94.31 89 GLN A CA 1
ATOM 682 C C . GLN A 1 89 ? -16.028 2.673 32.978 1.00 94.31 89 GLN A C 1
ATOM 684 O O . GLN A 1 89 ? -16.638 2.554 34.043 1.00 94.31 89 GLN A O 1
ATOM 689 N N . LEU A 1 90 ? -16.605 3.187 31.887 1.00 93.50 90 LEU A N 1
ATOM 690 C CA . LEU A 1 90 ? -17.980 3.691 31.873 1.00 93.50 90 LEU A CA 1
ATOM 691 C C . LEU A 1 90 ? -19.000 2.578 32.161 1.00 93.50 90 LEU A C 1
ATOM 693 O O . LEU A 1 90 ? -19.947 2.778 32.924 1.00 93.50 90 LEU A O 1
ATOM 697 N N . TRP A 1 91 ? -18.787 1.380 31.612 1.00 94.81 91 TRP A N 1
ATOM 698 C CA . TRP A 1 91 ? -19.615 0.206 31.889 1.00 94.81 91 TRP A CA 1
ATOM 699 C C . TRP A 1 91 ? -19.586 -0.180 33.371 1.00 94.81 91 TRP A C 1
ATOM 701 O O . TRP A 1 91 ? -20.627 -0.454 33.966 1.00 94.81 91 TRP A O 1
ATOM 711 N N . GLN A 1 92 ? -18.409 -0.179 34.001 1.00 94.75 92 GLN A N 1
ATOM 712 C CA . GLN A 1 92 ? -18.287 -0.501 35.424 1.00 94.75 92 GLN A CA 1
ATOM 713 C C . GLN A 1 92 ? -19.022 0.511 36.304 1.00 94.75 92 GLN A C 1
ATOM 715 O O . GLN A 1 92 ? -19.758 0.105 37.203 1.00 94.75 92 GLN A O 1
ATOM 720 N N . VAL A 1 93 ? -18.867 1.807 36.024 1.00 94.25 93 VAL A N 1
ATOM 721 C CA . VAL A 1 93 ? -19.506 2.876 36.807 1.00 94.25 93 VAL A CA 1
ATOM 722 C C . VAL A 1 93 ? -21.025 2.890 36.611 1.00 94.25 93 VAL A C 1
ATOM 724 O O . VAL A 1 93 ? -21.754 3.071 37.581 1.00 94.25 93 VAL A O 1
ATOM 727 N N . SER A 1 94 ? -21.519 2.631 35.397 1.00 93.06 94 SER A N 1
ATOM 728 C CA . SER A 1 94 ? -22.962 2.597 35.103 1.00 93.06 94 SER A CA 1
ATOM 729 C C . SER A 1 94 ? -23.663 1.329 35.604 1.00 93.06 94 SER A C 1
ATOM 731 O O . SER A 1 94 ? -24.797 1.399 36.076 1.00 93.06 94 SER A O 1
ATOM 733 N N . THR A 1 95 ? -23.002 0.167 35.567 1.00 92.75 95 THR A N 1
ATOM 734 C CA . THR A 1 95 ? -23.610 -1.103 36.012 1.00 92.75 95 THR A CA 1
ATOM 735 C C . THR A 1 95 ? -23.477 -1.366 37.510 1.00 92.75 95 THR A C 1
ATOM 737 O O . THR A 1 95 ? -24.279 -2.118 38.068 1.00 92.75 95 THR A O 1
ATOM 740 N N . ALA A 1 96 ? -22.500 -0.756 38.190 1.00 94.88 96 ALA A N 1
ATOM 741 C CA . ALA A 1 96 ? -22.339 -0.870 39.640 1.00 94.88 96 ALA A CA 1
ATOM 742 C C . ALA A 1 96 ? -23.600 -0.496 40.455 1.00 94.88 96 ALA A C 1
ATOM 744 O O . ALA A 1 96 ? -23.967 -1.290 41.326 1.00 94.88 96 ALA A O 1
ATOM 745 N N . PRO A 1 97 ? -24.290 0.640 40.214 1.00 93.44 97 PRO A N 1
ATOM 746 C CA . PRO A 1 97 ? -25.511 0.975 40.948 1.00 93.44 97 PRO A CA 1
ATOM 747 C C . PRO A 1 97 ? -26.659 0.005 40.643 1.00 93.44 97 PRO A C 1
ATOM 749 O O . PRO A 1 97 ? -27.341 -0.425 41.569 1.00 93.44 97 PRO A O 1
ATOM 752 N N . LEU A 1 98 ? -26.827 -0.415 39.382 1.00 93.75 98 LEU A N 1
ATOM 753 C CA . LEU A 1 98 ? -27.872 -1.371 38.996 1.00 93.75 98 LEU A CA 1
ATOM 754 C C . LEU A 1 98 ? -27.708 -2.710 39.726 1.00 93.75 98 LEU A C 1
ATOM 756 O O . LEU A 1 98 ? -28.686 -3.275 40.212 1.00 93.75 98 LEU A O 1
ATOM 760 N N . ARG A 1 99 ? -26.466 -3.195 39.852 1.00 94.00 99 ARG A N 1
ATOM 761 C CA . ARG A 1 99 ? -26.166 -4.425 40.596 1.00 94.00 99 ARG A CA 1
ATOM 762 C C . ARG A 1 99 ? -26.597 -4.318 42.058 1.00 94.00 99 ARG A C 1
ATOM 764 O O . ARG A 1 99 ? -27.272 -5.218 42.542 1.00 94.00 99 ARG A O 1
ATOM 771 N N . ARG A 1 100 ? -26.277 -3.204 42.726 1.00 93.50 100 ARG A N 1
ATOM 772 C CA . ARG A 1 100 ? -26.676 -2.990 44.126 1.00 93.50 100 ARG A CA 1
ATOM 773 C C . ARG A 1 100 ? -28.187 -2.930 44.309 1.00 93.50 100 ARG A C 1
ATOM 775 O O . ARG A 1 100 ? -28.694 -3.501 45.264 1.00 93.50 100 ARG A O 1
ATOM 782 N N . VAL A 1 101 ? -28.903 -2.280 43.392 1.00 95.88 101 VAL A N 1
ATOM 783 C CA . VAL A 1 101 ? -30.373 -2.219 43.443 1.00 95.88 101 VAL A CA 1
ATOM 784 C C . VAL A 1 101 ? -30.987 -3.614 43.284 1.00 95.88 101 VAL A C 1
ATOM 786 O O . VAL A 1 101 ? -31.908 -3.961 44.018 1.00 95.88 101 VAL A O 1
ATOM 789 N N . MET A 1 102 ? -30.466 -4.439 42.369 1.00 94.56 102 MET A N 1
ATOM 790 C CA . MET A 1 102 ? -30.949 -5.816 42.198 1.00 94.56 102 MET A CA 1
ATOM 791 C C . MET A 1 102 ? -30.667 -6.692 43.424 1.00 94.56 102 MET A C 1
ATOM 793 O O . MET A 1 102 ? -31.520 -7.491 43.805 1.00 94.56 102 MET A O 1
ATOM 797 N N . GLU A 1 103 ? -29.498 -6.538 44.050 1.00 96.50 103 GLU A N 1
ATOM 798 C CA . GLU A 1 103 ? -29.146 -7.246 45.287 1.00 96.50 103 GLU A CA 1
ATOM 799 C C . GLU A 1 103 ? -30.083 -6.862 46.441 1.00 96.50 103 GLU A C 1
ATOM 801 O O . GLU A 1 103 ? -30.646 -7.745 47.088 1.00 96.50 103 GLU A O 1
ATOM 806 N N . ASP A 1 104 ? -30.313 -5.565 46.657 1.00 96.00 104 ASP A N 1
ATOM 807 C CA . ASP A 1 104 ? -31.190 -5.073 47.726 1.00 96.00 104 ASP A CA 1
ATOM 808 C C . ASP A 1 104 ? -32.646 -5.511 47.511 1.00 96.00 104 ASP A C 1
ATOM 810 O O . ASP A 1 104 ? -33.305 -6.004 48.428 1.00 96.00 104 ASP A O 1
ATOM 814 N N . MET A 1 105 ? -33.130 -5.456 46.267 1.00 94.44 105 MET A N 1
ATOM 815 C CA . MET A 1 105 ? -34.458 -5.958 45.912 1.00 94.44 105 MET A CA 1
ATOM 816 C C . MET A 1 105 ? -34.585 -7.470 46.147 1.00 94.44 105 MET A C 1
ATOM 818 O O . MET A 1 105 ? -35.620 -7.928 46.636 1.00 94.44 105 MET A O 1
ATOM 822 N N . ALA A 1 106 ? -33.546 -8.252 45.838 1.00 96.31 106 ALA A N 1
ATOM 823 C CA . ALA A 1 106 ? -33.547 -9.693 46.077 1.00 96.31 106 ALA A CA 1
ATOM 824 C C . ALA A 1 106 ? -33.602 -10.026 47.579 1.00 96.31 106 ALA A C 1
ATOM 826 O O . ALA A 1 106 ? -34.401 -10.871 47.991 1.00 96.31 106 ALA A O 1
ATOM 827 N N . VAL A 1 107 ? -32.806 -9.341 48.406 1.00 96.31 107 VAL A N 1
ATOM 828 C CA . VAL A 1 107 ? -32.794 -9.529 49.869 1.00 96.31 107 VAL A CA 1
ATOM 829 C C . VAL A 1 107 ? -34.107 -9.068 50.500 1.00 96.31 107 VAL A C 1
ATOM 831 O O . VAL A 1 107 ? -34.695 -9.779 51.323 1.00 96.31 107 VAL A O 1
ATOM 834 N N . SER A 1 108 ? -34.601 -7.902 50.090 1.00 95.94 108 SER A N 1
ATOM 835 C CA . SER A 1 108 ? -35.864 -7.351 50.577 1.00 95.94 108 SER A CA 1
ATOM 836 C C . SER A 1 108 ? -37.043 -8.254 50.192 1.00 95.94 108 SER A C 1
ATOM 838 O O . SER A 1 108 ? -37.898 -8.547 51.025 1.00 95.94 108 SER A O 1
ATOM 840 N N . GLY A 1 109 ? -37.033 -8.826 48.981 1.00 96.19 109 GLY A N 1
ATOM 841 C CA . GLY A 1 109 ? -38.022 -9.815 48.544 1.00 96.19 109 GLY A CA 1
ATOM 842 C C . GLY A 1 109 ? -38.015 -11.103 49.376 1.00 96.19 109 GLY A C 1
ATOM 843 O O . GLY A 1 109 ? -39.081 -11.606 49.739 1.00 96.19 109 GLY A O 1
ATOM 844 N N . GLN A 1 110 ? -36.835 -11.623 49.734 1.00 94.50 110 GLN A N 1
ATOM 845 C CA . GLN A 1 110 ? -36.728 -12.788 50.624 1.00 94.50 110 GLN A CA 1
ATOM 846 C C . GLN A 1 110 ? -37.244 -12.477 52.033 1.00 94.50 110 GLN A C 1
ATOM 848 O O . GLN A 1 110 ? -38.012 -13.262 52.593 1.00 94.50 110 GLN A O 1
ATOM 853 N N . THR A 1 111 ? -36.870 -11.317 52.576 1.00 95.38 111 THR A N 1
ATOM 854 C CA . THR A 1 111 ? -37.323 -10.852 53.896 1.00 95.38 111 THR A CA 1
ATOM 855 C C . THR A 1 111 ? -38.841 -10.698 53.923 1.00 95.38 111 THR A C 1
ATOM 857 O O . THR A 1 111 ? -39.502 -11.273 54.785 1.00 95.38 111 THR A O 1
ATOM 860 N N . LEU A 1 112 ? -39.413 -10.024 52.921 1.00 95.44 112 LEU A N 1
ATOM 861 C CA . LEU A 1 112 ? -40.857 -9.849 52.782 1.00 95.44 112 LEU A CA 1
ATOM 862 C C . LEU A 1 112 ? -41.586 -11.193 52.678 1.00 95.44 112 LEU A C 1
ATOM 864 O O . LEU A 1 112 ? -42.617 -11.387 53.317 1.00 95.44 112 LEU A O 1
ATOM 868 N N . SER A 1 113 ? -41.050 -12.146 51.909 1.00 94.75 113 SER A N 1
ATOM 869 C CA . SER A 1 113 ? -41.627 -13.491 51.810 1.00 94.75 113 SER A CA 1
ATOM 870 C C . SER A 1 113 ? -41.618 -14.219 53.158 1.00 94.75 113 SER A C 1
ATOM 872 O O . SER A 1 113 ? -42.583 -14.913 53.488 1.00 94.75 113 SER A O 1
ATOM 874 N N . ALA A 1 114 ? -40.545 -14.085 53.940 1.00 95.06 114 ALA A N 1
ATOM 875 C CA . ALA A 1 114 ? -40.441 -14.700 55.259 1.00 95.06 114 ALA A CA 1
ATOM 876 C C . ALA A 1 114 ? -41.417 -14.061 56.261 1.00 95.06 114 ALA A C 1
ATOM 878 O O . ALA A 1 114 ? -42.122 -14.781 56.978 1.00 95.06 114 ALA A O 1
ATOM 879 N N . GLU A 1 115 ? -41.516 -12.729 56.270 1.00 95.06 115 GLU A N 1
ATOM 880 C CA . GLU A 1 115 ? -42.475 -12.010 57.111 1.00 95.06 115 GLU A CA 1
ATOM 881 C C . GLU A 1 115 ? -43.920 -12.318 56.724 1.00 95.06 115 GLU A C 1
ATOM 883 O O . GLU A 1 115 ? -44.736 -12.593 57.600 1.00 95.06 115 GLU A O 1
ATOM 888 N N . MET A 1 116 ? -44.235 -12.381 55.429 1.00 92.75 116 MET A N 1
ATOM 889 C CA . MET A 1 116 ? -45.572 -12.735 54.947 1.00 92.75 116 MET A CA 1
ATOM 890 C C . MET A 1 116 ? -45.985 -14.135 55.407 1.00 92.75 116 MET A C 1
ATOM 892 O O . MET A 1 116 ? -47.116 -14.335 55.849 1.00 92.75 116 MET A O 1
ATOM 896 N N . GLN A 1 117 ? -45.072 -15.111 55.368 1.00 93.25 117 GLN A N 1
ATOM 897 C CA . GLN A 1 117 ? -45.349 -16.438 55.922 1.00 93.25 117 GLN A CA 1
ATOM 898 C C . GLN A 1 117 ? -45.546 -16.397 57.440 1.00 93.25 117 GLN A C 1
ATOM 900 O O . GLN A 1 117 ? -46.385 -17.128 57.965 1.00 93.25 117 GLN A O 1
ATOM 905 N N . ASN A 1 118 ? -44.796 -15.558 58.155 1.00 93.25 118 ASN A N 1
ATOM 906 C CA . ASN A 1 118 ? -44.951 -15.406 59.598 1.00 93.25 118 ASN A CA 1
ATOM 907 C C . ASN A 1 118 ? -46.309 -14.787 59.965 1.00 93.25 118 ASN A C 1
ATOM 909 O O . ASN A 1 118 ? -47.042 -15.351 60.775 1.00 93.25 118 ASN A O 1
ATOM 913 N N . ILE A 1 119 ? -46.681 -13.691 59.300 1.00 93.00 119 ILE A N 1
ATOM 914 C CA . ILE A 1 119 ? -47.973 -13.014 59.460 1.00 93.00 119 ILE A CA 1
ATOM 915 C C . ILE A 1 119 ? -49.122 -13.940 59.044 1.00 93.00 119 ILE A C 1
ATOM 917 O O . ILE A 1 119 ? -50.142 -14.009 59.722 1.00 93.00 119 ILE A O 1
ATOM 921 N N . SER A 1 120 ? -48.961 -14.708 57.964 1.00 91.69 120 SER A N 1
ATOM 922 C CA . SER A 1 120 ? -49.966 -15.687 57.541 1.00 91.69 120 SER A CA 1
ATOM 923 C C . SER A 1 120 ? -50.236 -16.726 58.635 1.00 91.69 120 SER A C 1
ATOM 925 O O . SER A 1 120 ? -51.395 -17.016 58.934 1.00 91.69 120 SER A O 1
ATOM 927 N N . ARG A 1 121 ? -49.190 -17.236 59.300 1.00 88.00 121 ARG A N 1
ATOM 928 C CA . ARG A 1 121 ? -49.346 -18.184 60.417 1.00 88.00 121 ARG A CA 1
ATOM 929 C C . ARG A 1 121 ? -50.072 -17.563 61.609 1.00 88.00 121 ARG A C 1
ATOM 931 O O . ARG A 1 121 ? -50.933 -18.226 62.187 1.00 88.00 121 ARG A O 1
ATOM 938 N N . THR A 1 122 ? -49.762 -16.317 61.972 1.00 88.12 122 THR A N 1
ATOM 939 C CA . THR A 1 122 ? -50.443 -15.644 63.090 1.00 88.12 122 THR A CA 1
ATOM 940 C C . THR A 1 122 ? -51.908 -15.365 62.766 1.00 88.12 122 THR A C 1
ATOM 942 O O . THR A 1 122 ? -52.765 -15.625 63.607 1.00 88.12 122 THR A O 1
ATOM 945 N N . PHE A 1 123 ? -52.224 -14.948 61.536 1.00 87.31 123 PHE A N 1
ATOM 946 C CA . PHE A 1 123 ? -53.605 -14.735 61.090 1.00 87.31 123 PHE A CA 1
ATOM 947 C C . PHE A 1 123 ? -54.435 -16.019 61.088 1.00 87.31 123 PHE A C 1
ATOM 949 O O . PHE A 1 123 ? -55.592 -15.989 61.494 1.00 87.31 123 PHE A O 1
ATOM 956 N N . VAL A 1 124 ? -53.860 -17.159 60.689 1.00 85.44 124 VAL A N 1
ATOM 957 C CA . VAL A 1 124 ? -54.543 -18.463 60.794 1.00 85.44 124 VAL A CA 1
ATOM 958 C C . VAL A 1 124 ? -54.847 -18.811 62.255 1.00 85.44 124 VAL A C 1
ATOM 960 O O . VAL A 1 124 ? -55.899 -19.381 62.538 1.00 85.44 124 VAL A O 1
ATOM 963 N N . GLY A 1 125 ? -53.950 -18.457 63.181 1.00 78.88 125 GLY A N 1
ATOM 964 C CA . GLY A 1 125 ? -54.174 -18.595 64.620 1.00 78.88 125 GLY A CA 1
ATOM 965 C C . GLY A 1 125 ? -55.317 -17.710 65.119 1.00 78.88 125 GLY A C 1
ATOM 966 O O . GLY A 1 125 ? -56.265 -18.223 65.704 1.00 78.88 125 GLY A O 1
ATOM 967 N N . LEU A 1 126 ? -55.276 -16.407 64.820 1.00 80.06 126 LEU A N 1
ATOM 968 C CA . LEU A 1 126 ? -56.340 -15.471 65.205 1.00 80.06 126 LEU A CA 1
ATOM 969 C C . LEU A 1 126 ? -57.691 -15.823 64.575 1.00 80.06 126 LEU A C 1
ATOM 971 O O . LEU A 1 126 ? -58.719 -15.689 65.225 1.00 80.06 126 LEU A O 1
ATOM 975 N N . ASN A 1 127 ? -57.713 -16.293 63.329 1.00 82.31 127 ASN A N 1
ATOM 976 C CA . ASN A 1 127 ? -58.957 -16.674 62.670 1.00 82.31 127 ASN A CA 1
ATOM 977 C C . ASN A 1 127 ? -59.646 -17.851 63.373 1.00 82.31 127 ASN A C 1
ATOM 979 O O . ASN A 1 127 ? -60.866 -17.922 63.353 1.00 82.31 127 ASN A O 1
ATOM 983 N N . LYS A 1 128 ? -58.897 -18.757 64.017 1.00 75.69 128 LYS A N 1
ATOM 984 C CA . LYS A 1 128 ? -59.496 -19.822 64.839 1.00 75.69 128 LYS A CA 1
ATOM 985 C C . LYS A 1 128 ? -60.146 -19.275 66.105 1.00 75.69 128 LYS A C 1
ATOM 987 O O . LYS A 1 128 ? -61.186 -19.782 66.494 1.00 75.69 128 LYS A O 1
ATOM 992 N N . GLU A 1 129 ? -59.548 -18.247 66.696 1.00 72.06 129 GLU A N 1
ATOM 993 C CA . GLU A 1 129 ? -60.089 -17.584 67.884 1.00 72.06 129 GLU A CA 1
ATOM 994 C C . GLU A 1 129 ? -61.356 -16.783 67.544 1.00 72.06 129 GLU A C 1
ATOM 996 O O . GLU A 1 129 ? -62.356 -16.857 68.246 1.00 72.06 129 GLU A O 1
ATOM 1001 N N . VAL A 1 130 ? -61.345 -16.044 66.428 1.00 71.62 130 VAL A N 1
ATOM 1002 C CA . VAL A 1 130 ? -62.456 -15.161 66.023 1.00 71.62 130 VAL A CA 1
ATOM 1003 C C . VAL A 1 130 ? -63.604 -15.920 65.348 1.00 71.62 130 VAL A C 1
ATOM 1005 O O . VAL A 1 130 ? -64.752 -15.501 65.460 1.00 71.62 130 VAL A O 1
ATOM 1008 N N . ALA A 1 131 ? -63.324 -17.027 64.654 1.00 65.06 131 ALA A N 1
ATOM 1009 C CA . ALA A 1 131 ? -64.359 -17.890 64.077 1.00 65.06 131 ALA A CA 1
ATOM 1010 C C . ALA A 1 131 ? -64.997 -18.837 65.108 1.00 65.06 131 ALA A C 1
ATOM 1012 O O . ALA A 1 131 ? -65.826 -19.666 64.731 1.00 65.06 131 ALA A O 1
ATOM 1013 N N . SER A 1 132 ? -64.608 -18.742 66.383 1.00 62.75 132 SER A N 1
ATOM 1014 C CA . SER A 1 132 ? -65.287 -19.468 67.445 1.00 62.75 132 SER A CA 1
ATOM 1015 C C . SER A 1 132 ? -66.664 -18.849 67.701 1.00 62.75 132 SER A C 1
ATOM 1017 O O . SER A 1 132 ? -66.788 -17.656 67.975 1.00 62.75 132 SER A O 1
ATOM 1019 N N . GLU A 1 133 ? -67.721 -19.656 67.593 1.00 61.19 133 GLU A N 1
ATOM 1020 C CA . GLU A 1 133 ? -69.115 -19.240 67.830 1.00 61.19 133 GLU A CA 1
ATOM 1021 C C . GLU A 1 133 ? -69.463 -19.108 69.326 1.00 61.19 133 GLU A C 1
ATOM 1023 O O . GLU A 1 133 ? -70.616 -18.867 69.691 1.00 61.19 133 GLU A O 1
ATOM 1028 N N . GLU A 1 134 ? -68.489 -19.245 70.226 1.00 58.59 134 GLU A N 1
ATOM 1029 C CA . GLU A 1 134 ? -68.726 -19.159 71.663 1.00 58.59 134 GLU A CA 1
ATOM 1030 C C . GLU A 1 134 ? -68.873 -17.698 72.136 1.00 58.59 134 GLU A C 1
ATOM 1032 O O . GLU A 1 134 ? -67.905 -16.964 72.304 1.00 58.59 134 GLU A O 1
ATOM 1037 N N . GLY A 1 135 ? -70.121 -17.261 72.364 1.00 55.47 135 GLY A N 1
ATOM 1038 C CA . GLY A 1 135 ? -70.437 -16.025 73.102 1.00 55.47 135 GLY A CA 1
ATOM 1039 C C . GLY A 1 135 ? -71.185 -14.921 72.343 1.00 55.47 135 GLY A C 1
ATOM 1040 O O . GLY A 1 135 ? -71.459 -13.872 72.930 1.00 55.47 135 GLY A O 1
ATOM 1041 N N . TYR A 1 136 ? -71.573 -15.124 71.081 1.00 50.97 136 TYR A N 1
ATOM 1042 C CA . TYR A 1 136 ? -72.411 -14.160 70.354 1.00 50.97 136 TYR A CA 1
ATOM 1043 C C . TYR A 1 136 ? -73.901 -14.303 70.707 1.00 50.97 136 TYR A C 1
ATOM 1045 O O . TYR A 1 136 ? -74.706 -14.734 69.891 1.00 50.97 136 TYR A O 1
ATOM 1053 N N . ASP A 1 137 ? -74.275 -13.853 71.908 1.00 43.56 137 ASP A N 1
ATOM 1054 C CA . ASP A 1 137 ? -75.664 -13.533 72.254 1.00 43.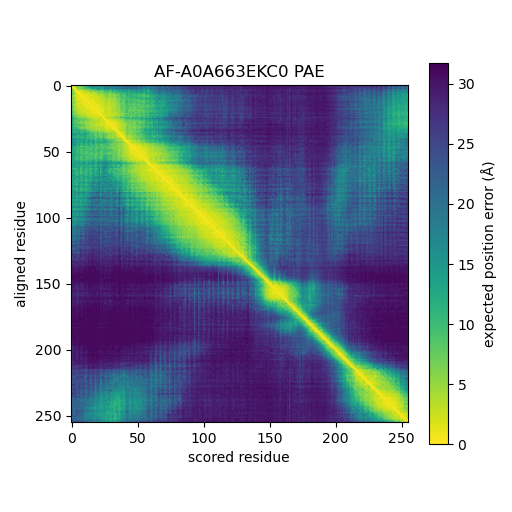56 137 ASP A CA 1
ATOM 1055 C C . ASP A 1 137 ? -75.793 -12.058 72.688 1.00 43.56 137 ASP A C 1
ATOM 1057 O O . ASP A 1 137 ? -75.516 -11.653 73.814 1.00 43.56 137 ASP A O 1
ATOM 1061 N N . LEU A 1 138 ? -76.260 -11.252 71.729 1.00 51.88 138 LEU A N 1
ATOM 1062 C CA . LEU A 1 138 ? -77.199 -10.140 71.910 1.00 51.88 138 LEU A CA 1
ATOM 1063 C C . LEU A 1 138 ? -76.820 -8.983 72.864 1.00 51.88 138 LEU A C 1
ATOM 1065 O O . LEU A 1 138 ? -77.346 -8.865 73.972 1.00 51.88 138 LEU A O 1
ATOM 1069 N N . ARG A 1 139 ? -76.157 -7.945 72.327 1.00 47.09 139 ARG A N 1
ATOM 1070 C CA . ARG A 1 139 ? -76.612 -6.559 72.586 1.00 47.09 139 ARG A CA 1
ATOM 1071 C C . ARG A 1 139 ? -76.211 -5.581 71.482 1.00 47.09 139 ARG A C 1
ATOM 1073 O O . ARG A 1 139 ? -75.252 -4.824 71.568 1.00 47.09 139 ARG A O 1
ATOM 1080 N N . GLN A 1 140 ? -77.045 -5.567 70.456 1.00 53.34 140 GLN A N 1
ATOM 1081 C CA . GLN A 1 140 ? -77.169 -4.494 69.483 1.00 53.34 140 GLN A CA 1
ATOM 1082 C C . GLN A 1 140 ? -77.551 -3.194 70.219 1.00 53.34 140 GLN A C 1
ATOM 1084 O O . GLN A 1 140 ? -78.608 -3.123 70.854 1.00 53.34 140 GLN A O 1
ATOM 1089 N N . ARG A 1 141 ? -76.714 -2.154 70.153 1.00 34.22 141 ARG A N 1
ATOM 1090 C CA . ARG A 1 141 ? -77.166 -0.788 70.444 1.00 34.22 141 ARG A CA 1
ATOM 1091 C C . ARG A 1 141 ? -76.442 0.224 69.563 1.00 34.22 141 ARG A C 1
ATOM 1093 O O . ARG A 1 141 ? -75.335 0.656 69.852 1.00 34.22 141 ARG A O 1
ATOM 1100 N N . GLN A 1 142 ? -77.126 0.584 68.479 1.00 45.47 142 GLN A N 1
ATOM 1101 C CA . GLN A 1 142 ? -76.959 1.848 67.767 1.00 45.47 142 GLN A CA 1
ATOM 1102 C C . GLN A 1 142 ? -77.016 3.014 68.758 1.00 45.47 142 GLN A C 1
ATOM 1104 O O . GLN A 1 142 ? -77.922 3.037 69.594 1.00 45.47 142 GLN A O 1
ATOM 1109 N N . HIS A 1 143 ? -76.157 4.018 68.580 1.00 39.19 143 HIS A N 1
ATOM 1110 C CA . HIS A 1 143 ? -76.642 5.392 68.460 1.00 39.19 143 HIS A CA 1
ATOM 1111 C C . HIS A 1 143 ? -75.743 6.233 67.536 1.00 39.19 143 HIS A C 1
ATOM 1113 O O . HIS A 1 143 ? -74.535 5.998 67.489 1.00 39.19 143 HIS A O 1
ATOM 1119 N N . PRO A 1 144 ? -76.349 7.158 66.772 1.00 48.25 144 PRO A N 1
ATOM 1120 C CA . PRO A 1 144 ? -75.681 8.039 65.827 1.00 48.25 144 PRO A CA 1
ATOM 1121 C C . PRO A 1 144 ? -75.171 9.295 66.551 1.00 48.25 144 PRO A C 1
ATOM 1123 O O . PRO A 1 144 ? -75.629 9.598 67.651 1.00 48.25 144 PRO A O 1
ATOM 1126 N N . ASP A 1 145 ? -74.262 10.052 65.936 1.00 37.09 145 ASP A N 1
ATOM 1127 C CA . ASP A 1 145 ? -74.618 11.344 65.327 1.00 37.09 145 ASP A CA 1
ATOM 1128 C C . ASP A 1 145 ? -73.408 12.285 65.111 1.00 37.09 145 ASP A C 1
ATOM 1130 O O . ASP A 1 145 ? -72.487 12.359 65.920 1.00 37.09 145 ASP A O 1
ATOM 1134 N N . THR A 1 146 ? -73.521 13.055 64.025 1.00 38.03 146 THR A N 1
ATOM 1135 C CA . THR A 1 146 ? -73.022 14.423 63.816 1.00 38.03 146 THR A CA 1
ATOM 1136 C C . THR A 1 146 ? -71.539 14.732 63.498 1.00 38.03 146 THR A C 1
ATOM 1138 O O . THR A 1 146 ? -70.599 14.450 64.230 1.00 38.03 146 THR A O 1
ATOM 1141 N N . GLN A 1 147 ? -71.431 15.492 62.394 1.00 42.44 147 GLN A N 1
ATOM 1142 C CA . GLN A 1 147 ? -70.336 16.288 61.819 1.00 42.44 147 GLN A CA 1
ATOM 1143 C C . GLN A 1 147 ? -69.171 15.562 61.130 1.00 42.44 147 GLN A C 1
ATOM 1145 O O . GLN A 1 147 ? -68.179 15.138 61.712 1.00 42.44 147 GLN A O 1
ATOM 1150 N N . LEU A 1 148 ? -69.314 15.522 59.802 1.00 56.53 148 LEU A N 1
ATOM 1151 C CA . LEU A 1 148 ? -68.428 14.930 58.813 1.00 56.53 148 LEU A CA 1
ATOM 1152 C C . LEU A 1 148 ? -67.138 15.754 58.658 1.00 56.53 148 LEU A C 1
ATOM 1154 O O . LEU A 1 148 ? -66.990 16.550 57.731 1.00 56.53 148 LEU A O 1
ATOM 1158 N N . ALA A 1 149 ? -66.183 15.548 59.562 1.00 56.88 149 ALA A N 1
ATOM 1159 C CA . ALA A 1 149 ? -64.784 15.723 59.196 1.00 56.88 149 ALA A CA 1
ATOM 1160 C C . ALA A 1 149 ? -64.457 14.680 58.108 1.00 56.88 149 ALA A C 1
ATOM 1162 O O . ALA A 1 149 ? -64.888 13.528 58.244 1.00 56.88 149 ALA A O 1
ATOM 1163 N N . PRO A 1 150 ? -63.748 15.045 57.020 1.00 64.69 150 PRO A N 1
ATOM 1164 C CA . PRO A 1 150 ? -63.367 14.070 56.007 1.00 64.69 150 PRO A CA 1
ATOM 1165 C C . PRO A 1 150 ? -62.619 12.935 56.696 1.00 64.69 150 PRO A C 1
ATOM 1167 O O . PRO A 1 150 ? -61.749 13.177 57.541 1.00 64.69 150 PRO A O 1
ATOM 1170 N N . SER A 1 151 ? -62.991 11.696 56.371 1.00 75.19 151 SER A N 1
ATOM 1171 C CA . SER A 1 151 ? -62.333 10.547 56.981 1.00 75.19 151 SER A CA 1
ATOM 1172 C C . SER A 1 151 ? -60.833 10.632 56.706 1.00 75.19 151 SER A C 1
ATOM 1174 O O . SER A 1 151 ? -60.396 11.160 55.680 1.00 75.19 151 SER A O 1
ATOM 1176 N N . THR A 1 152 ? -60.017 10.094 57.607 1.00 71.81 152 THR A N 1
ATOM 1177 C CA . THR A 1 152 ? -58.568 9.980 57.386 1.00 71.81 152 THR A CA 1
ATOM 1178 C C . THR A 1 152 ? -58.250 9.325 56.041 1.00 71.81 152 THR A C 1
ATOM 1180 O O . THR A 1 152 ? -57.273 9.703 55.400 1.00 71.81 152 THR A O 1
ATOM 1183 N N . GLN A 1 153 ? -59.120 8.421 55.575 1.00 72.38 153 GLN A N 1
ATOM 1184 C CA . GLN A 1 153 ? -59.070 7.815 54.247 1.00 72.38 153 GLN A CA 1
ATOM 1185 C C . GLN A 1 153 ? -59.274 8.837 53.121 1.00 72.38 153 GLN A C 1
ATOM 1187 O O . GLN A 1 153 ? -58.431 8.922 52.235 1.00 72.38 153 GLN A O 1
ATOM 1192 N N . GLN A 1 154 ? -60.320 9.664 53.187 1.00 72.12 154 GLN A N 1
ATOM 1193 C CA . GLN A 1 154 ? -60.561 10.728 52.203 1.00 72.12 154 GLN A CA 1
ATOM 1194 C C . GLN A 1 154 ? -59.455 11.791 52.216 1.00 72.12 154 GLN A C 1
ATOM 1196 O O . GLN A 1 154 ? -59.062 12.298 51.165 1.00 72.12 154 GLN A O 1
ATOM 1201 N N . LEU A 1 155 ? -58.902 12.101 53.392 1.00 73.69 155 LEU A N 1
ATOM 1202 C CA . LEU A 1 155 ? -57.784 13.034 53.524 1.00 73.69 155 LEU A CA 1
ATOM 1203 C C . LEU A 1 155 ? -56.501 12.475 52.884 1.00 73.69 155 LEU A C 1
ATOM 1205 O O . LEU A 1 155 ? -55.782 13.204 52.197 1.00 73.69 155 LEU A O 1
ATOM 1209 N N . TYR A 1 156 ? -56.225 11.180 53.071 1.00 72.44 156 TYR A N 1
ATOM 1210 C CA . TYR A 1 156 ? -55.104 10.495 52.422 1.00 72.44 156 TYR A CA 1
ATOM 1211 C C . TYR A 1 156 ? -55.291 10.395 50.911 1.00 72.44 156 TYR A C 1
ATOM 1213 O O . TYR A 1 156 ? -54.344 10.626 50.158 1.00 72.44 156 TYR A O 1
ATOM 1221 N N . GLU A 1 157 ? -56.504 10.089 50.463 1.00 75.50 157 GLU A N 1
ATOM 1222 C CA . GLU A 1 157 ? -56.840 9.997 49.048 1.00 75.50 157 GLU A CA 1
ATOM 1223 C C . GLU A 1 157 ? -56.648 11.355 48.357 1.00 75.50 157 GLU A C 1
ATOM 1225 O O . GLU A 1 157 ? -55.956 11.436 47.341 1.00 75.50 157 GLU A O 1
ATOM 1230 N N . MET A 1 158 ? -57.117 12.446 48.976 1.00 73.19 158 MET A N 1
ATOM 1231 C CA . MET A 1 158 ? -56.884 13.808 48.485 1.00 73.19 158 MET A CA 1
ATOM 1232 C C . MET A 1 158 ? -55.388 14.154 48.439 1.00 73.19 158 MET A C 1
ATOM 1234 O O . MET A 1 158 ? -54.896 14.651 47.424 1.00 73.19 158 MET A O 1
ATOM 1238 N N . LYS A 1 159 ? -54.636 13.837 49.502 1.00 69.94 159 LYS A N 1
ATOM 1239 C CA . LYS A 1 159 ? -53.188 14.099 49.582 1.00 69.94 159 LYS A CA 1
ATOM 1240 C C . LYS A 1 159 ? -52.384 13.311 48.543 1.00 69.94 159 LYS A C 1
ATOM 1242 O O . LYS A 1 159 ? -51.372 13.804 48.051 1.00 69.94 159 LYS A O 1
ATOM 1247 N N . THR A 1 160 ? -52.827 12.104 48.204 1.00 67.69 160 THR A N 1
ATOM 1248 C CA . THR A 1 160 ? -52.153 11.234 47.229 1.00 67.69 160 THR A CA 1
ATOM 1249 C C . THR A 1 160 ? -52.444 11.699 45.804 1.00 67.69 160 THR A C 1
ATOM 1251 O O . THR A 1 160 ? -51.522 11.823 45.001 1.00 67.69 160 THR A O 1
ATOM 1254 N N . LYS A 1 161 ? -53.696 12.078 45.514 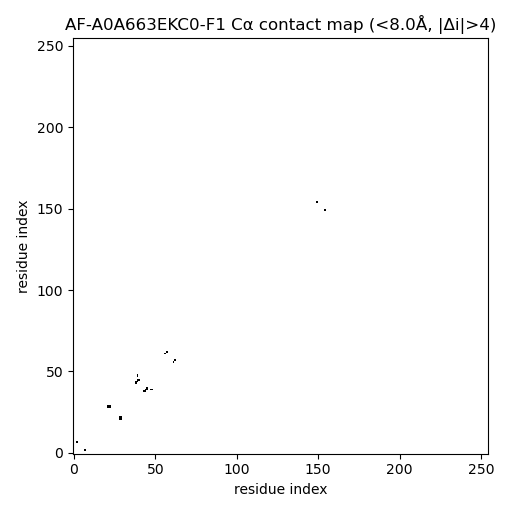1.00 68.69 161 LYS A N 1
ATOM 1255 C CA . LYS A 1 161 ? -54.107 12.599 44.201 1.00 68.69 161 LYS A CA 1
ATOM 1256 C C . LYS A 1 161 ? -53.397 13.909 43.837 1.00 68.69 161 LYS A C 1
ATOM 1258 O O . LYS A 1 161 ? -52.996 14.081 42.691 1.00 68.69 161 LYS A O 1
ATOM 1263 N N . LEU A 1 162 ? -53.173 14.782 44.825 1.00 59.72 162 LEU A N 1
ATOM 1264 C CA . LEU A 1 162 ? -52.413 16.032 44.669 1.00 59.72 162 LEU A CA 1
ATOM 1265 C C . LEU A 1 162 ? -50.911 15.815 44.416 1.00 59.72 162 LEU A C 1
ATOM 1267 O O . LEU A 1 162 ? -50.270 16.662 43.801 1.00 59.72 162 LEU A O 1
ATOM 1271 N N . ARG A 1 163 ? -50.329 14.693 44.859 1.00 57.44 163 ARG A N 1
ATOM 1272 C CA . ARG A 1 163 ? -48.922 14.373 44.559 1.00 57.44 163 ARG A CA 1
ATOM 1273 C C . ARG A 1 163 ? -48.738 13.896 43.121 1.00 57.44 163 ARG A C 1
ATOM 1275 O O . ARG A 1 163 ? -47.775 14.296 42.480 1.00 57.44 163 ARG A O 1
ATOM 1282 N N . CYS A 1 164 ? -49.691 13.128 42.592 1.00 56.75 164 CYS A N 1
ATOM 1283 C CA . CYS A 1 164 ? -49.643 12.649 41.209 1.00 56.75 164 CYS A CA 1
ATOM 1284 C C . CYS A 1 164 ? -49.706 13.789 40.178 1.00 56.75 164 CYS A C 1
ATOM 1286 O O . CYS A 1 164 ? -49.091 13.686 39.121 1.00 56.75 164 CYS A O 1
ATOM 1288 N N . THR A 1 165 ? -50.400 14.893 40.482 1.00 49.75 165 THR A N 1
ATOM 1289 C CA . THR A 1 165 ? -50.442 16.070 39.598 1.00 49.75 165 THR A CA 1
ATOM 1290 C C . THR A 1 165 ? -49.102 16.804 39.505 1.00 49.75 165 THR A C 1
ATOM 1292 O O . THR A 1 165 ? -48.793 17.348 38.450 1.00 49.75 165 THR A O 1
ATOM 1295 N N . CYS A 1 166 ? -48.272 16.774 40.555 1.00 54.41 166 CYS A N 1
ATOM 1296 C CA . CYS A 1 166 ? -46.930 17.370 40.520 1.00 54.41 166 CYS A CA 1
ATOM 1297 C C . CYS A 1 166 ? -45.934 16.544 39.684 1.00 54.41 166 CYS A C 1
ATOM 1299 O O . CYS A 1 166 ? -45.078 17.122 39.023 1.00 54.41 166 CYS A O 1
ATOM 1301 N N . ASP A 1 167 ? -46.069 15.213 39.658 1.00 45.03 167 ASP A N 1
ATOM 1302 C CA . ASP A 1 167 ? -45.256 14.332 38.796 1.00 45.03 167 ASP A CA 1
ATOM 1303 C C . ASP A 1 167 ? -45.594 14.494 37.301 1.00 45.03 167 ASP A C 1
ATOM 1305 O O . ASP A 1 167 ? -44.738 14.342 36.422 1.00 45.03 167 ASP A O 1
ATOM 1309 N N . GLN A 1 168 ? -46.852 14.827 36.993 1.00 43.00 168 GLN A N 1
ATOM 1310 C CA . GLN A 1 168 ? -47.336 14.904 35.615 1.00 43.00 168 GLN A CA 1
ATOM 1311 C C . GLN A 1 168 ? -46.956 16.217 34.909 1.00 43.00 168 GLN A C 1
ATOM 1313 O O . GLN A 1 168 ? -46.716 16.190 33.702 1.00 43.00 168 GLN A O 1
ATOM 1318 N N . GLU A 1 169 ? -46.802 17.332 35.636 1.00 42.75 169 GLU A N 1
ATOM 1319 C CA . GLU A 1 169 ? -46.192 18.550 35.069 1.00 42.75 169 GLU A CA 1
ATOM 1320 C C . GLU A 1 169 ? -44.679 18.399 34.845 1.00 42.75 169 GLU A C 1
ATOM 1322 O O . GLU A 1 169 ? -44.141 18.970 33.897 1.00 42.75 169 GLU A O 1
ATOM 1327 N N . PHE A 1 170 ? -43.991 17.571 35.641 1.00 40.88 170 PHE A N 1
ATOM 1328 C CA . PHE A 1 170 ? -42.550 17.343 35.485 1.00 40.88 170 PHE A CA 1
ATOM 1329 C C . PHE A 1 170 ? -42.217 16.446 34.279 1.00 40.88 170 PHE A C 1
ATOM 1331 O O . PHE A 1 170 ? -41.232 16.675 33.578 1.00 40.88 170 PHE A O 1
ATOM 1338 N N . SER A 1 171 ? -43.073 15.468 33.959 1.00 43.31 171 SER A N 1
ATOM 1339 C CA . SER A 1 171 ? -42.863 14.585 32.796 1.00 43.31 171 SER A CA 1
ATOM 1340 C C . SER A 1 171 ? -43.059 15.277 31.437 1.00 43.31 171 SER A C 1
ATOM 1342 O O . SER A 1 171 ? -42.569 14.774 30.427 1.00 43.31 171 SER A O 1
ATOM 1344 N N . ALA A 1 172 ? -43.738 16.431 31.386 1.00 44.19 172 ALA A N 1
ATOM 1345 C CA . ALA A 1 172 ? -43.945 17.187 30.146 1.00 44.19 172 ALA A CA 1
ATOM 1346 C C . ALA A 1 172 ? -42.789 18.150 29.803 1.00 44.19 172 ALA A C 1
ATOM 1348 O O . ALA A 1 172 ? -42.770 18.718 28.712 1.00 44.19 172 ALA A O 1
ATOM 1349 N N . SER A 1 173 ? -41.810 18.333 30.693 1.00 41.16 173 SER A N 1
ATOM 1350 C CA . SER A 1 173 ? -40.603 19.120 30.420 1.00 41.16 173 SER A CA 1
ATOM 1351 C C . SER A 1 173 ? -39.358 18.419 30.949 1.00 41.16 173 SER A C 1
ATOM 1353 O O . SER A 1 173 ? -38.774 18.818 31.950 1.00 41.16 173 SER A O 1
ATOM 1355 N N . VAL A 1 174 ? -38.862 17.433 30.197 1.00 41.00 174 VAL A N 1
ATOM 1356 C CA . VAL A 1 174 ? -37.423 17.129 30.219 1.00 41.00 174 VAL A CA 1
ATOM 1357 C C . VAL A 1 174 ? -36.718 18.197 29.380 1.00 41.00 174 VAL A C 1
ATOM 1359 O O . VAL A 1 174 ? -36.261 17.968 28.265 1.00 41.00 174 VAL A O 1
ATOM 1362 N N . VAL A 1 175 ? -36.680 19.409 29.925 1.00 38.53 175 VAL A N 1
ATOM 1363 C CA . VAL A 1 175 ? -35.667 20.410 29.607 1.00 38.53 175 VAL A CA 1
ATOM 1364 C C . VAL A 1 175 ? -34.928 20.628 30.911 1.00 38.53 175 VAL A C 1
ATOM 1366 O O . VAL A 1 175 ? -35.533 20.861 31.952 1.00 38.53 175 VAL A O 1
ATOM 1369 N N . PHE A 1 176 ? -33.612 20.477 30.855 1.00 42.97 176 PHE A N 1
ATOM 1370 C CA . PHE A 1 176 ? -32.698 20.597 31.978 1.00 42.97 176 PHE A CA 1
ATOM 1371 C C . PHE A 1 176 ? -32.763 22.023 32.561 1.00 42.97 176 PHE A C 1
ATOM 1373 O O . PHE A 1 176 ? -31.986 22.898 32.193 1.00 42.97 176 PHE A O 1
ATOM 1380 N N . GLN A 1 177 ? -33.720 22.282 33.446 1.00 35.09 177 GLN A N 1
ATOM 1381 C CA . GLN A 1 177 ? -33.731 23.441 34.328 1.00 35.09 177 GLN A CA 1
ATOM 1382 C C . GLN A 1 177 ? -34.123 22.979 35.723 1.00 35.09 177 GLN A C 1
ATOM 1384 O O . GLN A 1 177 ? -35.206 22.446 35.952 1.00 35.09 177 GLN A O 1
ATOM 1389 N N . VAL A 1 178 ? -33.203 23.194 36.660 1.00 42.22 178 VAL A N 1
ATOM 1390 C CA . VAL A 1 178 ? -33.423 23.052 38.096 1.00 42.22 178 VAL A CA 1
ATOM 1391 C C . VAL A 1 178 ? -34.467 24.096 38.504 1.00 42.22 178 VAL A C 1
ATOM 1393 O O . VAL A 1 178 ? -34.137 25.243 38.795 1.00 42.22 178 VAL A O 1
ATOM 1396 N N . GLY A 1 179 ? -35.741 23.715 38.445 1.00 35.72 179 GLY A N 1
ATOM 1397 C CA . GLY A 1 179 ? -36.876 24.538 38.845 1.00 35.72 179 GLY A CA 1
ATOM 1398 C C . GLY A 1 179 ? -37.381 24.122 40.221 1.00 35.72 179 GLY A C 1
ATOM 1399 O O . GLY A 1 179 ? -37.833 22.997 40.416 1.00 35.72 179 GLY A O 1
ATOM 1400 N N . VAL A 1 180 ? -37.299 25.033 41.187 1.00 37.66 180 VAL A N 1
ATOM 1401 C CA . VAL A 1 180 ? -37.858 24.873 42.534 1.00 37.66 180 VAL A CA 1
ATOM 1402 C C . VAL A 1 180 ? -39.388 24.951 42.460 1.00 37.66 180 VAL A C 1
ATOM 1404 O O . VAL A 1 180 ? -39.936 25.904 41.909 1.00 37.66 180 VAL A O 1
ATOM 1407 N N . CYS A 1 181 ? -40.088 23.971 43.039 1.00 39.72 181 CYS A N 1
ATOM 1408 C CA . CYS A 1 181 ? -41.550 23.970 43.151 1.00 39.72 181 CYS A CA 1
ATOM 1409 C C . CYS A 1 181 ? -42.004 25.086 44.129 1.00 39.72 181 CYS A C 1
ATOM 1411 O O . CYS A 1 181 ? -41.626 25.024 45.302 1.00 39.72 181 CYS A O 1
ATOM 1413 N N . PRO A 1 182 ? -42.831 26.077 43.735 1.00 42.19 182 PRO A N 1
ATOM 1414 C CA . PRO A 1 182 ? -43.074 27.279 44.553 1.00 42.19 182 PRO A CA 1
ATOM 1415 C C . PRO A 1 182 ? -43.957 27.105 45.807 1.00 42.19 182 PRO A C 1
ATOM 1417 O O . PRO A 1 182 ? -44.295 28.099 46.443 1.00 42.19 182 PRO A O 1
ATOM 1420 N N . LEU A 1 183 ? -44.372 25.886 46.173 1.00 41.09 183 LEU A N 1
ATOM 1421 C CA . LEU A 1 183 ? -45.394 25.649 47.213 1.00 41.09 183 LEU A CA 1
ATOM 1422 C C . LEU A 1 183 ? -44.959 24.749 48.379 1.00 41.09 183 LEU A C 1
ATOM 1424 O O . LEU A 1 183 ? -45.796 24.329 49.176 1.00 41.09 183 LEU A O 1
ATOM 1428 N N . CYS A 1 184 ? -43.665 24.472 48.533 1.00 33.34 184 CYS A N 1
ATOM 1429 C CA . CYS A 1 184 ? -43.146 23.743 49.693 1.00 33.34 184 CYS A CA 1
ATOM 1430 C C . CYS A 1 184 ? -42.042 24.557 50.390 1.00 33.34 184 CYS A C 1
ATOM 1432 O O . CYS A 1 184 ? -40.962 24.701 49.818 1.00 33.34 184 CYS A O 1
ATOM 1434 N N . PRO A 1 185 ? -42.252 25.068 51.620 1.00 34.62 185 PRO A N 1
ATOM 1435 C CA . PRO A 1 185 ? -41.159 25.597 52.425 1.00 34.62 185 PRO A CA 1
ATOM 1436 C C . PRO A 1 185 ? -40.320 24.416 52.931 1.00 34.62 185 PRO A C 1
ATOM 1438 O O . PRO A 1 185 ? -40.757 23.655 53.795 1.00 34.62 185 PRO A O 1
ATOM 1441 N N . GLY A 1 186 ? -39.136 24.226 52.348 1.00 35.06 186 GLY A N 1
ATOM 1442 C CA . GLY A 1 186 ? -38.138 23.263 52.817 1.00 35.06 186 GLY A CA 1
ATOM 1443 C C . GLY A 1 186 ? -37.311 23.827 53.984 1.00 35.06 186 GLY A C 1
ATOM 1444 O O . GLY A 1 186 ? -37.130 25.044 54.069 1.00 35.06 186 GLY A O 1
ATOM 1445 N N . PRO A 1 187 ? -36.815 22.978 54.900 1.00 35.16 187 PRO A N 1
ATOM 1446 C CA . PRO A 1 187 ? -36.076 23.426 56.072 1.00 35.16 187 PRO A CA 1
ATOM 1447 C C . PRO A 1 187 ? -34.623 23.790 55.726 1.00 35.16 187 PRO A C 1
ATOM 1449 O O . PRO A 1 187 ? -33.961 23.072 54.989 1.00 35.16 187 PRO A O 1
ATOM 1452 N N . GLY A 1 188 ? -34.157 24.896 56.319 1.00 35.44 188 GLY A N 1
ATOM 1453 C CA . GLY A 1 188 ? -32.789 25.156 56.793 1.00 35.44 188 GLY A CA 1
ATOM 1454 C C . GLY A 1 188 ? -31.602 24.686 55.945 1.00 35.44 188 GLY A C 1
ATOM 1455 O O . GLY A 1 188 ? -31.230 23.519 55.956 1.00 35.44 188 GLY A O 1
ATOM 1456 N N . GLN A 1 189 ? -30.927 25.657 55.334 1.00 30.38 189 GLN A N 1
ATOM 1457 C CA . GLN A 1 189 ? -29.628 25.533 54.679 1.00 30.38 189 GLN A CA 1
ATOM 1458 C C . GLN A 1 189 ? -28.521 25.078 55.655 1.00 30.38 189 GLN A C 1
ATOM 1460 O O . GLN A 1 189 ? -28.282 25.718 56.678 1.00 30.38 189 GLN A O 1
ATOM 1465 N N . GLY A 1 190 ? -27.811 24.006 55.300 1.00 33.16 190 GLY A N 1
ATOM 1466 C CA . GLY A 1 190 ? -26.495 23.618 55.823 1.00 33.16 190 GLY A CA 1
ATOM 1467 C C . GLY A 1 190 ? -25.550 23.354 54.639 1.00 33.16 190 GLY A C 1
ATOM 1468 O O . GLY A 1 190 ? -26.048 23.108 53.541 1.00 33.16 190 GLY A O 1
ATOM 1469 N N . PRO A 1 191 ? -24.223 23.484 54.803 1.00 33.06 191 PRO A N 1
ATOM 1470 C CA . PRO A 1 191 ? -23.308 23.728 53.690 1.00 33.06 191 PRO A CA 1
ATOM 1471 C C . PRO A 1 191 ? -23.057 22.482 52.832 1.00 33.06 191 PRO A C 1
ATOM 1473 O O . PRO A 1 191 ? -22.912 21.375 53.351 1.00 33.06 191 PRO A O 1
ATOM 1476 N N . ASP A 1 192 ? -22.952 22.710 51.520 1.00 33.03 192 ASP A N 1
ATOM 1477 C CA . ASP A 1 192 ? -22.484 21.754 50.514 1.00 33.03 192 ASP A CA 1
ATOM 1478 C C . ASP A 1 192 ? -21.141 21.116 50.903 1.00 33.03 192 ASP A C 1
ATOM 1480 O O . ASP A 1 192 ? -20.270 21.767 51.495 1.00 33.03 192 ASP A O 1
ATOM 1484 N N . PRO A 1 193 ? -20.903 19.875 50.448 1.00 35.31 193 PRO A N 1
ATOM 1485 C CA . PRO A 1 193 ? -19.815 19.759 49.486 1.00 35.31 193 PRO A CA 1
ATOM 1486 C C . PRO A 1 193 ? -20.118 18.839 48.292 1.00 35.31 193 PRO A C 1
ATOM 1488 O O . PRO A 1 193 ? -20.650 17.742 48.422 1.00 35.31 193 PRO A O 1
ATOM 1491 N N . ALA A 1 194 ? -19.626 19.300 47.139 1.00 32.97 194 ALA A N 1
ATOM 1492 C CA . ALA A 1 194 ? -19.186 18.530 45.976 1.00 32.97 194 ALA A CA 1
ATOM 1493 C C . ALA A 1 194 ? -20.229 17.648 45.261 1.00 32.97 194 ALA A C 1
ATOM 1495 O O . ALA A 1 194 ? -20.311 16.436 45.448 1.00 32.97 194 ALA A O 1
ATOM 1496 N N . SER A 1 195 ? -20.926 18.264 44.304 1.00 31.55 195 SER A N 1
ATOM 1497 C CA . SER A 1 195 ? -21.539 17.552 43.181 1.00 31.55 195 SER A CA 1
ATOM 1498 C C . SER A 1 195 ? -20.442 17.074 42.209 1.00 31.55 195 SER A C 1
ATOM 1500 O O . SER A 1 195 ? -19.570 17.875 41.857 1.00 31.55 195 SER A O 1
ATOM 1502 N N . PRO A 1 196 ? -20.431 15.805 41.760 1.00 34.62 196 PRO A N 1
ATOM 1503 C CA . PRO A 1 196 ? -19.545 15.376 40.690 1.00 34.62 196 PRO A CA 1
ATOM 1504 C C . PRO A 1 196 ? -20.055 15.944 39.362 1.00 34.62 196 PRO A C 1
ATOM 1506 O O . PRO A 1 196 ? -21.130 15.586 38.883 1.00 34.62 196 PRO A O 1
ATOM 1509 N N . THR A 1 197 ? -19.267 16.833 38.763 1.00 33.34 197 THR A N 1
ATOM 1510 C CA . THR A 1 197 ? -19.476 17.336 37.405 1.00 33.34 197 THR A CA 1
ATOM 1511 C C . THR A 1 197 ? -19.510 16.159 36.432 1.00 33.34 197 THR A C 1
ATOM 1513 O O . THR A 1 197 ? -18.482 15.543 36.153 1.00 33.34 197 THR A O 1
ATOM 1516 N N . VAL A 1 198 ? -20.694 15.837 35.913 1.00 34.50 198 VAL A N 1
ATOM 1517 C CA . VAL A 1 198 ? -20.845 14.976 34.738 1.00 34.50 198 VAL A CA 1
ATOM 1518 C C . VAL A 1 198 ? -20.301 15.768 33.546 1.00 34.50 198 VAL A C 1
ATOM 1520 O O . VAL A 1 198 ? -20.824 16.851 33.275 1.00 34.50 198 VAL A O 1
ATOM 1523 N N . PRO A 1 199 ? -19.257 15.298 32.838 1.00 36.50 199 PRO A N 1
ATOM 1524 C CA . PRO A 1 199 ? -18.795 15.974 31.640 1.00 36.50 199 PRO A CA 1
ATOM 1525 C C . PRO A 1 199 ? -19.891 15.863 30.584 1.00 36.50 199 PRO A C 1
ATOM 1527 O O . PRO A 1 199 ? -20.250 14.769 30.147 1.00 36.50 199 PRO A O 1
ATOM 1530 N N . LEU A 1 200 ? -20.442 17.013 30.211 1.00 34.06 200 LEU A N 1
ATOM 1531 C CA . LEU A 1 200 ? -21.282 17.171 29.039 1.00 34.06 200 LEU A CA 1
ATOM 1532 C C . LEU A 1 200 ? -20.417 16.763 27.841 1.00 34.06 200 LEU A C 1
ATOM 1534 O O . LEU A 1 200 ? -19.367 17.358 27.598 1.00 34.06 200 LEU A O 1
ATOM 1538 N N . LEU A 1 201 ? -20.805 15.687 27.160 1.00 36.53 201 LEU A N 1
ATOM 1539 C CA . LEU A 1 201 ? -20.124 15.198 25.969 1.00 36.53 201 LEU A CA 1
ATOM 1540 C C . LEU A 1 201 ? -20.375 16.226 24.858 1.00 36.53 201 LEU A C 1
ATOM 1542 O O . LEU A 1 201 ? -21.399 16.197 24.179 1.00 36.53 201 LEU A O 1
ATOM 1546 N N . GLN A 1 202 ? -19.477 17.203 24.762 1.00 31.17 202 GLN A N 1
ATOM 1547 C CA . GLN A 1 202 ? -19.462 18.180 23.690 1.00 31.17 202 GLN A CA 1
ATOM 1548 C C . GLN A 1 202 ? -18.941 17.485 22.436 1.00 31.17 202 GLN A C 1
ATOM 1550 O O . GLN A 1 202 ? -17.785 17.066 22.367 1.00 31.17 202 GLN A O 1
ATOM 1555 N N . GLU A 1 203 ? -19.826 17.316 21.460 1.00 38.62 203 GLU A N 1
ATOM 1556 C CA . GLU A 1 203 ? -19.469 16.850 20.129 1.00 38.62 203 GLU A CA 1
ATOM 1557 C C . GLU A 1 203 ? -18.698 17.967 19.413 1.00 38.62 203 GLU A C 1
ATOM 1559 O O . GLU A 1 203 ? -19.265 18.841 18.759 1.00 38.62 203 GLU A O 1
ATOM 1564 N N . GLU A 1 204 ? -17.379 17.968 19.594 1.00 35.66 204 GLU A N 1
ATOM 1565 C CA . GLU A 1 204 ? -16.453 18.801 18.834 1.00 35.66 204 GLU A CA 1
ATOM 1566 C C . GLU A 1 204 ? -16.439 18.305 17.380 1.00 35.66 204 GLU A C 1
ATOM 1568 O O . GLU A 1 204 ? -15.753 17.343 17.019 1.00 35.66 204 GLU A O 1
ATOM 1573 N N . ARG A 1 205 ? -17.216 18.965 16.515 1.00 36.72 205 ARG A N 1
ATOM 1574 C CA . ARG A 1 205 ? -17.053 18.857 15.064 1.00 36.72 205 ARG A CA 1
ATOM 1575 C C . ARG A 1 205 ? -15.696 19.472 14.706 1.00 36.72 205 ARG A C 1
ATOM 1577 O O . ARG A 1 205 ? -15.602 20.666 14.439 1.00 36.72 205 ARG A O 1
ATOM 1584 N N . HIS A 1 206 ? -14.648 18.652 14.682 1.00 32.81 206 HIS A N 1
ATOM 1585 C CA . HIS A 1 206 ? -13.381 19.017 14.057 1.00 32.81 206 HIS A CA 1
ATOM 1586 C C . HIS A 1 206 ? -13.635 19.362 12.582 1.00 32.81 206 HIS A C 1
ATOM 1588 O O . HIS A 1 206 ? -13.849 18.477 11.751 1.00 32.81 206 HIS A O 1
ATOM 1594 N N . GLU A 1 207 ? -13.573 20.646 12.235 1.00 41.28 207 GLU A N 1
ATOM 1595 C CA . GLU A 1 207 ? -13.426 21.082 10.847 1.00 41.28 207 GLU A CA 1
ATOM 1596 C C . GLU A 1 207 ? -11.990 20.821 10.378 1.00 41.28 207 GLU A C 1
ATOM 1598 O O . GLU A 1 207 ? -11.160 21.715 10.232 1.00 41.28 207 GLU A O 1
ATOM 1603 N N . MET A 1 208 ? -11.686 19.551 10.120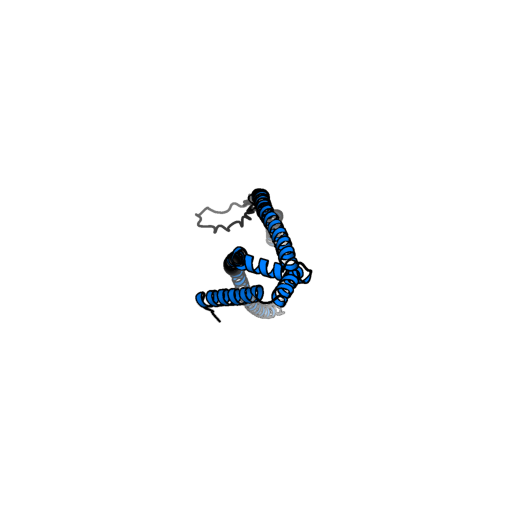 1.00 42.16 208 MET A N 1
ATOM 1604 C CA . MET A 1 208 ? -10.477 19.131 9.416 1.00 42.16 208 MET A CA 1
ATOM 1605 C C . MET A 1 208 ? -10.712 19.212 7.900 1.00 42.16 208 MET A C 1
ATOM 1607 O O . MET A 1 208 ? -10.617 18.211 7.205 1.00 42.16 208 MET A O 1
ATOM 1611 N N . LEU A 1 209 ? -11.089 20.379 7.365 1.00 47.91 209 LEU A N 1
ATOM 1612 C CA . LEU A 1 209 ? -11.324 20.537 5.917 1.00 47.91 209 LEU A CA 1
ATOM 1613 C C . LEU A 1 209 ? -10.934 21.911 5.344 1.00 47.91 209 LEU A C 1
ATOM 1615 O O . LEU A 1 209 ? -11.329 22.254 4.237 1.00 47.91 209 LEU A O 1
ATOM 1619 N N . LEU A 1 210 ? -10.083 22.676 6.032 1.00 52.47 210 LEU A N 1
ATOM 1620 C CA . LEU A 1 210 ? -9.505 23.915 5.480 1.00 52.47 210 LEU A CA 1
ATOM 1621 C C . LEU A 1 210 ? -8.202 23.697 4.683 1.00 52.47 210 LEU A C 1
ATOM 1623 O O . LEU A 1 210 ? -7.725 24.617 4.028 1.00 52.47 210 LEU A O 1
ATOM 1627 N N . GLY A 1 211 ? -7.646 22.478 4.678 1.00 46.44 211 GLY A N 1
ATOM 1628 C CA . GLY A 1 211 ? -6.416 22.140 3.942 1.00 46.44 211 GLY A CA 1
ATOM 1629 C C . GLY A 1 211 ? -6.623 21.464 2.580 1.00 46.44 211 GLY A C 1
ATOM 1630 O O . GLY A 1 211 ? -5.708 21.450 1.761 1.00 46.44 211 GLY A O 1
ATOM 1631 N N . ALA A 1 212 ? -7.810 20.914 2.304 1.00 48.38 212 ALA A N 1
ATOM 1632 C CA . ALA A 1 212 ? -8.042 20.121 1.091 1.00 48.38 212 ALA A CA 1
ATOM 1633 C C . ALA A 1 212 ? -8.167 20.984 -0.176 1.00 48.38 212 ALA A C 1
ATOM 1635 O O . ALA A 1 212 ? -7.701 20.588 -1.242 1.00 48.38 212 ALA A O 1
ATOM 1636 N N . ASN A 1 213 ? -8.749 22.181 -0.056 1.00 51.84 213 ASN A N 1
ATOM 1637 C CA . ASN A 1 213 ? -9.023 23.037 -1.212 1.00 51.84 213 ASN A CA 1
ATOM 1638 C C . ASN A 1 213 ? -7.789 23.824 -1.690 1.00 51.84 213 ASN A C 1
ATOM 1640 O O . ASN A 1 213 ? -7.679 24.132 -2.868 1.00 51.84 213 ASN A O 1
ATOM 1644 N N . VAL A 1 214 ? -6.836 24.109 -0.793 1.00 56.94 214 VAL A N 1
ATOM 1645 C CA . VAL A 1 214 ? -5.559 24.767 -1.138 1.00 56.94 214 VAL A CA 1
ATOM 1646 C C . VAL A 1 214 ? -4.537 23.747 -1.663 1.00 56.94 214 VAL A C 1
ATOM 1648 O O . VAL A 1 214 ? -3.732 24.054 -2.536 1.00 56.94 214 VAL A O 1
ATOM 1651 N N . SER A 1 215 ? -4.615 22.497 -1.191 1.00 60.91 215 SER A N 1
ATOM 1652 C CA . SER A 1 215 ? -3.726 21.407 -1.602 1.00 60.91 215 SER A CA 1
ATOM 1653 C C . SER A 1 215 ? -3.963 20.927 -3.035 1.00 60.91 215 SER A C 1
ATOM 1655 O O . SER A 1 215 ? -2.991 20.607 -3.710 1.00 60.91 215 SER A O 1
ATOM 1657 N N . ALA A 1 216 ? -5.213 20.837 -3.499 1.00 63.19 216 ALA A N 1
ATOM 1658 C CA . ALA A 1 216 ? -5.513 20.233 -4.798 1.00 63.19 216 ALA A CA 1
ATOM 1659 C C . ALA A 1 216 ? -5.018 21.085 -5.980 1.00 63.19 216 ALA A C 1
ATOM 1661 O O . ALA A 1 216 ? -4.426 20.541 -6.909 1.00 63.19 216 ALA A O 1
ATOM 1662 N N . GLU A 1 217 ? -5.204 22.406 -5.920 1.00 68.56 217 GLU A N 1
ATOM 1663 C CA . GLU A 1 217 ? -4.779 23.336 -6.977 1.00 68.56 217 GLU A CA 1
ATOM 1664 C C . GLU A 1 217 ? -3.246 23.433 -7.053 1.00 68.56 217 GLU A C 1
ATOM 1666 O O . GLU A 1 217 ? -2.677 23.227 -8.124 1.00 68.56 217 GLU A O 1
ATOM 1671 N N . GLN A 1 218 ? -2.555 23.616 -5.916 1.00 65.62 218 GLN A N 1
ATOM 1672 C CA . GLN A 1 218 ? -1.082 23.615 -5.884 1.00 65.62 218 GLN A CA 1
ATOM 1673 C C . GLN A 1 218 ? -0.489 22.269 -6.318 1.00 65.62 218 GLN A C 1
ATOM 1675 O O . GLN A 1 218 ? 0.523 22.235 -7.014 1.00 65.62 218 GLN A O 1
ATOM 1680 N N . LEU A 1 219 ? -1.111 21.151 -5.928 1.00 72.00 219 LEU A N 1
ATOM 1681 C CA . LEU A 1 219 ? -0.662 19.822 -6.338 1.00 72.00 219 LEU A CA 1
ATOM 1682 C C . LEU A 1 219 ? -0.882 19.602 -7.837 1.00 72.00 219 LEU A C 1
ATOM 1684 O O . LEU A 1 219 ? -0.035 18.997 -8.486 1.00 72.00 219 LEU A O 1
ATOM 1688 N N . MET A 1 220 ? -1.990 20.085 -8.402 1.00 72.94 220 MET A N 1
ATOM 1689 C CA . MET A 1 220 ? -2.232 20.000 -9.842 1.00 72.94 220 MET A CA 1
ATOM 1690 C C . MET A 1 220 ? -1.231 20.840 -10.635 1.00 72.94 220 MET A C 1
ATOM 1692 O O . MET A 1 220 ? -0.744 20.361 -11.659 1.00 72.94 220 MET A O 1
ATOM 1696 N N . GLU A 1 221 ? -0.879 22.034 -10.161 1.00 78.75 221 GLU A N 1
ATOM 1697 C CA . GLU A 1 221 ? 0.118 22.900 -10.804 1.00 78.75 221 GLU A CA 1
ATOM 1698 C C . GLU A 1 221 ? 1.535 22.295 -10.737 1.00 78.75 221 GLU A C 1
ATOM 1700 O O . GLU A 1 221 ? 2.234 22.227 -11.750 1.00 78.75 221 GLU A O 1
ATOM 1705 N N . GLU A 1 222 ? 1.926 21.735 -9.588 1.00 73.56 222 GLU A N 1
ATOM 1706 C CA . GLU A 1 222 ? 3.215 21.047 -9.416 1.00 73.56 222 GLU A CA 1
ATOM 1707 C C . GLU A 1 222 ? 3.290 19.750 -10.239 1.00 73.56 222 GLU A C 1
ATOM 1709 O O . GLU A 1 222 ? 4.280 19.477 -10.917 1.00 73.56 222 GLU A O 1
ATOM 1714 N N . VAL A 1 223 ? 2.227 18.939 -10.239 1.00 76.50 223 VAL A N 1
ATOM 1715 C CA . VAL A 1 223 ? 2.194 17.681 -11.000 1.00 76.50 223 VAL A CA 1
ATOM 1716 C C . VAL A 1 223 ? 2.178 17.957 -12.503 1.00 76.50 223 VAL A C 1
ATOM 1718 O O . VAL A 1 223 ? 2.852 17.251 -13.255 1.00 76.50 223 VAL A O 1
ATOM 1721 N N . THR A 1 224 ? 1.455 18.980 -12.968 1.00 72.69 224 THR A N 1
ATOM 1722 C CA . THR A 1 224 ? 1.458 19.346 -14.394 1.00 72.69 224 THR A CA 1
ATOM 1723 C C . THR A 1 224 ? 2.806 19.907 -14.839 1.00 72.69 224 THR A C 1
ATOM 1725 O O . THR A 1 224 ? 3.278 19.518 -15.912 1.00 72.69 224 THR A O 1
ATOM 1728 N N . SER A 1 225 ? 3.479 20.718 -14.015 1.00 75.50 225 SER A N 1
ATOM 1729 C CA . SER A 1 225 ? 4.828 21.214 -14.321 1.00 75.50 225 SER A CA 1
ATOM 1730 C C . SER A 1 225 ? 5.852 20.067 -14.392 1.00 75.50 225 SER A C 1
ATOM 1732 O O . SER A 1 225 ? 6.605 19.961 -15.370 1.00 75.50 225 SER A O 1
ATOM 1734 N N . HIS A 1 226 ? 5.798 19.121 -13.446 1.00 68.88 226 HIS A N 1
ATOM 1735 C CA . HIS A 1 226 ? 6.648 17.928 -13.435 1.00 68.88 226 HIS A CA 1
ATOM 1736 C C . HIS A 1 226 ? 6.397 17.011 -14.639 1.00 68.88 226 HIS A C 1
ATOM 1738 O O . HIS A 1 226 ? 7.348 16.509 -15.250 1.00 68.88 226 HIS A O 1
ATOM 1744 N N . LEU A 1 227 ? 5.131 16.804 -15.016 1.00 71.94 227 LEU A N 1
ATOM 1745 C CA . LEU A 1 227 ? 4.763 16.008 -16.189 1.00 71.94 227 LEU A CA 1
ATOM 1746 C C . LEU A 1 227 ? 5.241 16.660 -17.491 1.00 71.94 227 LEU A C 1
ATOM 1748 O O . LEU A 1 227 ? 5.703 15.953 -18.389 1.00 71.94 227 LEU A O 1
ATOM 1752 N N . GLN A 1 228 ? 5.191 17.989 -17.589 1.00 75.56 228 GLN A N 1
ATOM 1753 C CA . GLN A 1 228 ? 5.645 18.715 -18.775 1.00 75.56 228 GLN A CA 1
ATOM 1754 C C . GLN A 1 228 ? 7.172 18.665 -18.926 1.00 75.56 228 GLN A C 1
ATOM 1756 O O . GLN A 1 228 ? 7.680 18.416 -20.025 1.00 75.56 228 GLN A O 1
ATOM 1761 N N . GLN A 1 229 ? 7.908 18.795 -17.819 1.00 75.12 229 GLN A N 1
ATOM 1762 C CA . GLN A 1 229 ? 9.366 18.673 -17.808 1.00 75.12 229 GLN A CA 1
ATOM 1763 C C . GLN A 1 229 ? 9.833 17.244 -18.135 1.00 75.12 229 GLN A C 1
ATOM 1765 O O . GLN A 1 229 ? 10.746 17.054 -18.946 1.00 75.12 229 GLN A O 1
ATOM 1770 N N . HIS A 1 230 ? 9.165 16.224 -17.586 1.00 65.62 230 HIS A N 1
ATOM 1771 C CA . HIS A 1 230 ? 9.435 14.825 -17.936 1.00 65.62 230 HIS A CA 1
ATOM 1772 C C . HIS A 1 230 ? 9.021 14.491 -19.383 1.00 65.62 230 HIS A C 1
ATOM 1774 O O . HIS A 1 230 ? 9.696 13.699 -20.044 1.00 65.62 230 HIS A O 1
ATOM 1780 N N . GLY A 1 231 ? 7.966 15.122 -19.910 1.00 70.69 231 GLY A N 1
ATOM 1781 C CA . GLY A 1 231 ? 7.514 14.970 -21.296 1.00 70.69 231 GLY A CA 1
ATOM 1782 C C . GLY A 1 231 ? 8.519 15.495 -22.326 1.00 70.69 231 GLY A C 1
ATOM 1783 O O . GLY A 1 231 ? 8.765 14.832 -23.336 1.00 70.69 231 GLY A O 1
ATOM 1784 N N . ALA A 1 232 ? 9.167 16.631 -22.048 1.00 72.94 232 ALA A N 1
ATOM 1785 C CA . ALA A 1 232 ? 10.229 17.172 -22.901 1.00 72.94 232 ALA A CA 1
ATOM 1786 C C . ALA A 1 232 ? 11.450 16.233 -22.965 1.00 72.94 232 ALA A C 1
ATOM 1788 O O . ALA A 1 232 ? 11.964 15.944 -24.049 1.00 72.94 232 ALA A O 1
ATOM 1789 N N . HIS A 1 233 ? 11.858 15.679 -21.819 1.00 72.00 233 HIS A N 1
ATOM 1790 C CA . HIS A 1 233 ? 12.950 14.707 -21.746 1.00 72.00 233 HIS A CA 1
ATOM 1791 C C . HIS A 1 233 ? 12.608 13.399 -22.483 1.00 72.00 233 HIS A C 1
ATOM 1793 O O . HIS A 1 233 ? 13.449 12.830 -23.182 1.00 72.00 233 HIS A O 1
ATOM 1799 N N . LEU A 1 234 ? 11.351 12.945 -22.396 1.00 73.38 234 LEU A N 1
ATOM 1800 C CA . LEU A 1 234 ? 10.861 11.783 -23.139 1.00 73.38 234 LEU A CA 1
ATOM 1801 C C . LEU A 1 234 ? 10.893 12.029 -24.656 1.00 73.38 234 LEU A C 1
ATOM 1803 O O . LEU A 1 234 ? 11.353 11.170 -25.408 1.00 73.38 234 LEU A O 1
ATOM 1807 N N . GLY A 1 235 ? 10.460 13.209 -25.111 1.00 76.06 235 GLY A N 1
ATOM 1808 C CA . GLY A 1 235 ? 10.519 13.602 -26.521 1.00 76.06 235 GLY A CA 1
ATOM 1809 C C . GLY A 1 235 ? 11.951 13.633 -27.064 1.00 76.06 235 GLY A C 1
ATOM 1810 O O . GLY A 1 235 ? 12.222 13.107 -28.148 1.00 76.06 235 GLY A O 1
ATOM 1811 N N . GLN A 1 236 ? 12.889 14.165 -26.279 1.00 79.81 236 GLN A N 1
ATOM 1812 C CA . GLN A 1 236 ? 14.310 14.185 -26.626 1.00 79.81 236 GLN A CA 1
ATOM 1813 C C . GLN A 1 236 ? 14.909 12.772 -26.682 1.00 79.81 236 GLN A C 1
ATOM 1815 O O . GLN A 1 236 ? 15.619 12.445 -27.637 1.00 79.81 236 GLN A O 1
ATOM 1820 N N . ALA A 1 237 ? 14.563 11.905 -25.727 1.00 73.44 237 ALA A N 1
ATOM 1821 C CA . ALA A 1 237 ? 14.975 10.505 -25.737 1.00 73.44 237 ALA A CA 1
ATOM 1822 C C . ALA A 1 237 ? 14.429 9.762 -26.968 1.00 73.44 237 ALA A C 1
ATOM 1824 O O . ALA A 1 237 ? 15.180 9.067 -27.649 1.00 73.44 237 ALA A O 1
ATOM 1825 N N . ILE A 1 238 ? 13.151 9.952 -27.316 1.00 74.12 238 ILE A N 1
ATOM 1826 C CA . ILE A 1 238 ? 12.535 9.344 -28.507 1.00 74.12 238 ILE A CA 1
ATOM 1827 C C . ILE A 1 238 ? 13.241 9.805 -29.789 1.00 74.12 238 ILE A C 1
ATOM 1829 O O . ILE A 1 238 ? 13.492 8.984 -30.673 1.00 74.12 238 ILE A O 1
ATOM 1833 N N . SER A 1 239 ? 13.590 11.090 -29.895 1.00 77.56 239 SER A N 1
ATOM 1834 C CA . SER A 1 239 ? 14.344 11.628 -31.036 1.00 77.56 239 SER A CA 1
ATOM 1835 C C . SER A 1 239 ? 15.740 11.000 -31.145 1.00 77.56 239 SER A C 1
ATOM 1837 O O . SER A 1 239 ? 16.144 10.547 -32.217 1.00 77.56 239 SER A O 1
ATOM 1839 N N . PHE A 1 240 ? 16.441 10.865 -30.016 1.00 80.12 240 PHE A N 1
ATOM 1840 C CA . PHE A 1 240 ? 17.745 10.207 -29.946 1.00 80.12 240 PHE A CA 1
ATOM 1841 C C . PHE A 1 240 ? 17.672 8.721 -30.327 1.00 80.12 240 PHE A C 1
ATOM 1843 O O . PHE A 1 240 ? 18.460 8.253 -31.148 1.00 80.12 240 PHE A O 1
ATOM 1850 N N . PHE A 1 241 ? 16.681 7.984 -29.817 1.00 73.06 241 PHE A N 1
ATOM 1851 C CA . PHE A 1 241 ? 16.454 6.592 -30.209 1.00 73.06 241 PHE A CA 1
ATOM 1852 C C . PHE A 1 241 ? 16.109 6.464 -31.692 1.00 73.06 241 PHE A C 1
ATOM 1854 O O . PHE A 1 241 ? 16.610 5.554 -32.345 1.00 73.06 241 PHE A O 1
ATOM 1861 N N . ARG A 1 242 ? 15.314 7.381 -32.258 1.00 72.62 242 ARG A N 1
ATOM 1862 C CA . ARG A 1 242 ? 15.049 7.408 -33.705 1.00 72.62 242 ARG A CA 1
ATOM 1863 C C . ARG A 1 242 ? 16.327 7.620 -34.514 1.00 72.62 242 ARG A C 1
ATOM 1865 O O . ARG A 1 242 ? 16.518 6.926 -35.510 1.00 72.62 242 ARG A O 1
ATOM 1872 N N . LEU A 1 243 ? 17.208 8.523 -34.085 1.00 79.12 243 LEU A N 1
ATOM 1873 C CA . LEU A 1 243 ? 18.495 8.757 -34.743 1.00 79.12 243 LEU A CA 1
ATOM 1874 C C . LEU A 1 243 ? 19.416 7.532 -34.641 1.00 79.12 243 LEU A C 1
ATOM 1876 O O . LEU A 1 243 ? 20.011 7.132 -35.639 1.00 79.12 243 LEU A O 1
ATOM 1880 N N . LEU A 1 244 ? 19.488 6.895 -33.471 1.00 70.81 244 LEU A N 1
ATOM 1881 C CA . LEU A 1 244 ? 20.260 5.667 -33.267 1.00 70.81 244 LEU A CA 1
ATOM 1882 C C . LEU A 1 244 ? 19.721 4.496 -34.089 1.00 70.81 244 LEU A C 1
ATOM 1884 O O . LEU A 1 244 ? 20.502 3.775 -34.703 1.00 70.81 244 LEU A O 1
ATOM 1888 N N . LEU A 1 245 ? 18.402 4.309 -34.139 1.00 67.38 245 LEU A N 1
ATOM 1889 C CA . LEU A 1 245 ? 17.762 3.273 -34.954 1.00 67.38 245 LEU A CA 1
ATOM 1890 C C . LEU A 1 245 ? 17.973 3.528 -36.455 1.00 67.38 245 LEU A C 1
ATOM 1892 O O . LEU A 1 245 ? 18.211 2.591 -37.210 1.00 67.38 245 LEU A O 1
ATOM 1896 N N . SER A 1 246 ? 17.967 4.793 -36.881 1.00 74.31 246 SER A N 1
ATOM 1897 C CA . SER A 1 246 ? 18.309 5.185 -38.253 1.00 74.31 246 SER A CA 1
ATOM 1898 C C . SER A 1 246 ? 19.784 4.906 -38.582 1.00 74.31 246 SER A C 1
ATOM 1900 O O . SER A 1 246 ? 20.101 4.296 -39.600 1.00 74.31 246 SER A O 1
ATOM 1902 N N . CYS A 1 247 ? 20.704 5.274 -37.686 1.00 64.50 247 CYS A N 1
ATOM 1903 C CA . CYS A 1 247 ? 22.142 5.072 -37.877 1.00 64.50 247 CYS A CA 1
ATOM 1904 C C . CYS A 1 247 ? 22.534 3.584 -37.833 1.00 64.50 247 CYS A C 1
ATOM 1906 O O . CYS A 1 247 ? 23.341 3.122 -38.635 1.00 64.50 247 CYS A O 1
ATOM 1908 N N . THR A 1 248 ? 21.915 2.799 -36.948 1.00 64.25 248 THR A N 1
ATOM 1909 C CA . THR A 1 248 ? 22.112 1.341 -36.887 1.00 64.25 248 THR A CA 1
ATOM 1910 C C . THR A 1 248 ? 21.555 0.632 -38.115 1.00 64.25 248 THR A C 1
ATOM 1912 O O . THR A 1 248 ? 22.203 -0.288 -38.600 1.00 64.25 248 THR A O 1
ATOM 1915 N N . PHE A 1 249 ? 20.426 1.084 -38.674 1.00 65.50 249 PHE A N 1
ATOM 1916 C CA . PHE A 1 249 ? 19.945 0.608 -39.972 1.00 65.50 249 PHE A CA 1
ATOM 1917 C C . PHE A 1 249 ? 21.009 0.847 -41.055 1.00 65.50 249 PHE A C 1
ATOM 1919 O O . PHE A 1 249 ? 21.440 -0.102 -41.700 1.00 65.50 249 PHE A O 1
ATOM 1926 N N . LEU A 1 250 ? 21.539 2.067 -41.184 1.00 67.44 250 LEU A N 1
ATOM 1927 C CA . LEU A 1 250 ? 22.589 2.371 -42.168 1.00 67.44 250 LEU A CA 1
ATOM 1928 C C . LEU A 1 250 ? 23.858 1.520 -41.981 1.00 67.44 250 LEU A C 1
ATOM 1930 O O . LEU A 1 250 ? 24.383 0.990 -42.955 1.00 67.44 250 LEU A O 1
ATOM 1934 N N . LEU A 1 251 ? 24.323 1.324 -40.744 1.00 61.50 251 LEU A N 1
ATOM 1935 C CA . LEU A 1 251 ? 25.506 0.502 -40.450 1.00 61.50 251 LEU A CA 1
ATOM 1936 C C . LEU A 1 251 ? 25.300 -0.996 -40.723 1.00 61.50 251 LEU A C 1
ATOM 1938 O O . LEU A 1 251 ? 26.269 -1.697 -40.999 1.00 61.50 251 LEU A O 1
ATOM 1942 N N . VAL A 1 252 ? 24.062 -1.488 -40.656 1.00 63.28 252 VAL A N 1
ATOM 1943 C CA . VAL A 1 252 ? 23.713 -2.876 -41.000 1.00 63.28 252 VAL A CA 1
ATOM 1944 C C . VAL A 1 252 ? 23.625 -3.083 -42.512 1.00 63.28 252 VAL A C 1
ATOM 1946 O O . VAL A 1 252 ? 23.928 -4.174 -42.973 1.00 63.28 252 VAL A O 1
ATOM 1949 N N . PHE A 1 253 ? 23.231 -2.063 -43.280 1.00 58.47 253 PHE A N 1
ATOM 1950 C CA . PHE A 1 253 ? 23.159 -2.142 -44.747 1.00 58.47 253 PHE A CA 1
ATOM 1951 C C . PHE A 1 253 ? 24.489 -1.831 -45.453 1.00 58.47 253 PHE A C 1
ATOM 1953 O O . PHE A 1 253 ? 24.649 -2.186 -46.618 1.00 58.47 253 PHE A O 1
ATOM 196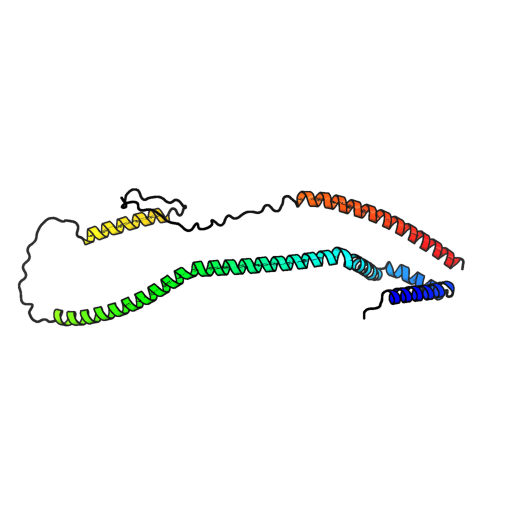0 N N . ILE A 1 254 ? 25.423 -1.151 -44.779 1.00 59.84 254 ILE A N 1
ATOM 1961 C CA . ILE A 1 254 ? 26.759 -0.820 -45.308 1.00 59.84 254 ILE A CA 1
ATOM 1962 C C . ILE A 1 254 ? 27.811 -1.896 -44.949 1.00 59.84 254 ILE A C 1
ATOM 1964 O O . ILE A 1 254 ? 28.832 -1.989 -45.628 1.00 59.84 254 ILE A O 1
ATOM 1968 N N . SER A 1 255 ? 27.575 -2.695 -43.898 1.00 53.47 255 SER A N 1
ATOM 1969 C CA . SER A 1 255 ? 28.413 -3.836 -43.474 1.00 53.47 255 SER A CA 1
ATOM 1970 C C . SER A 1 255 ? 28.018 -5.137 -44.162 1.00 53.47 255 SER A C 1
ATOM 1972 O O . SER A 1 255 ? 28.896 -6.029 -44.154 1.00 53.47 255 SER A O 1
#

pLDDT: mean 71.55, std 20.84, range [30.38, 97.19]

InterPro domains:
  IPR051856 Cell Surface Receptor and E3 Ligase Protein [PTHR21041] (12-164)

Mean predicted aligned error: 21.41 Å

Organism: NCBI:txid223781

Solvent-accessible surface area (backbone atoms only — not comparable to full-atom values): 15455 Å² total; per-residue (Å²): 135,88,76,54,70,69,58,53,54,52,50,50,52,50,51,52,48,53,53,50,51,39,51,74,74,32,71,67,50,42,52,53,54,63,56,49,60,61,48,50,73,38,84,75,14,50,58,57,53,52,49,51,52,51,61,67,40,44,84,45,64,50,47,52,51,51,52,51,48,52,53,49,54,53,50,50,51,53,53,51,52,52,53,52,52,53,50,51,54,52,48,52,66,64,46,51,59,56,52,52,53,52,51,50,52,53,53,50,51,52,51,51,53,52,51,50,54,52,52,51,54,50,50,58,53,50,48,58,62,70,69,48,81,85,78,89,75,86,82,93,73,89,80,87,84,87,80,88,68,76,48,74,65,56,50,49,51,53,57,51,56,59,50,54,56,59,55,55,62,51,72,76,50,90,58,102,63,98,73,80,71,95,85,65,93,74,84,80,93,75,84,86,80,81,81,83,81,76,80,77,84,74,83,77,79,77,79,87,64,82,62,61,73,62,46,53,59,56,48,50,54,52,51,50,52,52,50,52,57,52,46,54,54,50,53,52,50,51,52,50,51,51,51,50,55,52,50,50,50,52,53,62,75,75,104

Radius of gyration: 48.72 Å; Cα contacts (8 Å, |Δi|>4): 15; chains: 1; bounding box: 109×47×118 Å

Foldseek 3Di:
DDDDPVNVVVVVVVVVVVLVVCCVPDPVSLVVVLVVVVVLVDPVVVVVVVVVVCVVCCVPVVVVVVVVVVVVVVVVVVVVVVVVVVVVVVCCVVCVVVVVVVVVVVVVVVVVVVVVVVVVVVVVVVCVVVVDPPDPDDDDDDDDDDDDDDPPVNVVVVVVVVVVVVVVVVVVDPPPDPDDDPPDDDDDDDDDDDDPDDPDPDPPPPPPPPPPVVVPVVVVVVVVVVVVVVVVVVVVVVVVVVVVSVVSVVVSVVD

Sequence (255 aa):
VNITEMRKVQLSYGLAGVTALGWATSPHFRCASLLVAPKFLGKEGRVYVLSFVLAAIYNGPVANIWHNLEEVTRSLGCVAELQVNHSRQLWQVSTAPLRRVMEDMAVSGQTLSAEMQNISRTFVGLNKEVASEEGYDLRQRQHPDTQLAPSTQQLYEMKTKLRCTCDQEFSASVVFQVGVCPLCPGPGQGPDPASPTVPLLQEERHEMLLGANVSAEQLMEEVTSHLQQHGAHLGQAISFFRLLLSCTFLLVFIS

Secondary structure (DSSP, 8-state):
----HHHHHHHHHHHHHHHHHHHHH-HHHHHHHHHHHHHTTSTTHHHHHHHHHHHHHIIIIIHHHHHHHHHHHHHHHHHHHHHHHHHHHHHHHHHHHHHHHHHHHHHHHHHHHHHHHHHHHHHHHHHHHHT--TT-------------PPPHHHHHHHHHHHHHHHHHHHHT--S---PPPTT--------------------------SSHHHHHHHHHHHHHHHHHHHHHHHHHHHHHHHHHHHHHHHHHHH-